Protein AF-A0A536BHJ7-F1 (afdb_monomer)

Nearest PDB structures (foldseek):
  2rcn-assembly1_A  TM=5.878E-01  e=1.399E-18  Salmonella enterica subsp. enterica serovar Typhimurium str. LT2
  5no4-assembly1_Z  TM=6.012E-01  e=2.270E-18  Escherichia coli K-12
  6h4d-assembly1_A  TM=5.876E-01  e=5.585E-16  Pseudomonas aeruginosa PAO1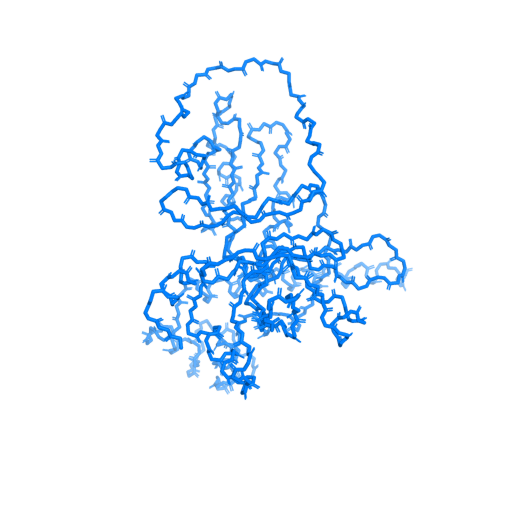
  5uz4-assembly1_Z  TM=5.220E-01  e=1.384E-15  Escherichia coli
  2yfk-assembly2_B  TM=4.132E-01  e=7.155E-01  Enterococcus faecalis

Sequence (303 aa):
MNSDDRAALEELGWNERFASAFDALGDEDLQPGRLAADYGTKFLVQLAGSAPLARLGSALREARLVAVGDWVAVHDTPEATEIRAVLRRHSAVTREAPGRETAAQVIAANVDLVFIATSADTDFNLRRIERLLTVVYQSGAAPVIVLTKVDLNNPDPFETELETIASGVPVVGKSTLINRLLGEDVLRTAEVHHSGQGRHTTSHRQLLKVPGGGLVIDTPGLREIQLWVGAEALAEVFLDIEALALRCRFTDCRHETEPDCAVVAALEGGTLEASRFTSYRKLQRELRAIELKADVRVKRRSG

Radius of gyration: 22.35 Å; Cα contacts (8 Å, |Δi|>4): 425; chains: 1; bounding box: 64×49×55 Å

pLDDT: mean 72.16, std 18.95, range [25.14, 97.0]

Solvent-accessible surface area (backbone atoms only — not comparable to full-atom values): 17894 Å² total; per-residue (Å²): 136,58,73,66,45,47,51,47,34,39,65,74,69,54,48,69,71,56,50,55,54,53,59,72,67,74,58,87,75,48,42,71,28,35,30,30,25,60,70,88,73,40,30,35,29,40,39,50,91,50,67,53,70,23,32,67,29,77,82,46,60,80,66,64,82,74,33,36,43,32,44,28,33,26,37,76,51,102,89,52,36,32,37,73,44,72,50,86,70,77,13,46,43,64,37,68,52,96,66,98,81,55,74,70,40,57,64,36,21,56,44,67,69,43,77,48,74,45,46,53,54,93,80,53,49,69,69,60,50,52,55,48,50,53,51,33,53,74,17,58,18,45,60,32,39,27,40,29,60,53,90,81,32,83,52,64,67,58,54,58,57,43,46,77,78,41,68,91,49,55,75,43,46,47,60,60,52,51,21,60,49,58,64,42,86,75,68,70,95,68,92,79,81,97,72,95,74,89,83,82,84,66,90,62,45,39,58,40,83,33,53,95,61,54,76,46,73,51,66,69,82,74,84,74,78,73,86,89,88,62,77,72,64,53,51,71,76,38,45,74,56,50,59,27,48,74,59,25,79,46,100,80,67,82,70,81,82,60,79,71,29,39,50,49,52,28,42,77,69,62,80,37,57,68,70,60,53,50,51,53,56,52,49,54,52,52,51,54,55,49,51,57,54,49,52,55,54,50,58,66,72,76,109

Secondary structure (DSSP, 8-state):
--HHHHHHHHTTT--HHHHHHHHTT--TT-EEEEEEEE-SS-EEEE-SS---EEEE-HHHHHHT---BT-EEEEEE-SS-EEEEEEPPPS-EEEEPPSSSS-PPEEEEES-SEEEEEEESSTT--HHHHHHHHHHHHHHTPEEEEEEE-TTTS-SHHHHHHHHHHHTT--EEEHHHHHHHHHTS---------S---------S-EEEEPTTS-EEEE-TT---------THHHHHH-HHHHHHHTTSSSTT--SSS-TT-HHHHHHHTTSS-HHHHHHHHHHHHHHHHHHHHHHHHHHTT--

Structure (mmCIF, N/CA/C/O backbone):
data_AF-A0A536BHJ7-F1
#
_entry.id   AF-A0A536BHJ7-F1
#
loop_
_atom_site.group_PDB
_atom_site.id
_atom_site.type_symbol
_atom_site.label_atom_id
_atom_site.label_alt_id
_atom_site.label_comp_id
_atom_site.label_asym_id
_atom_site.label_entity_id
_atom_site.label_seq_id
_atom_site.pdbx_PDB_ins_code
_atom_site.Cartn_x
_atom_site.Cartn_y
_atom_site.Cartn_z
_atom_site.occupancy
_atom_site.B_iso_or_equiv
_atom_site.auth_seq_id
_atom_site.auth_comp_id
_atom_site.auth_asym_id
_atom_site.auth_atom_id
_atom_site.pdbx_PDB_model_num
ATOM 1 N N . MET A 1 1 ? 17.521 -12.093 -15.814 1.00 75.44 1 MET A N 1
ATOM 2 C CA . MET A 1 1 ? 17.871 -11.546 -14.483 1.00 75.44 1 MET A CA 1
ATOM 3 C C . MET A 1 1 ? 18.693 -12.578 -13.721 1.00 75.44 1 MET A C 1
ATOM 5 O O . MET A 1 1 ? 18.306 -13.742 -13.733 1.00 75.44 1 MET A O 1
ATOM 9 N N . ASN A 1 2 ? 19.835 -12.196 -13.140 1.00 82.75 2 ASN A N 1
ATOM 10 C CA . ASN A 1 2 ? 20.670 -13.108 -12.338 1.00 82.75 2 ASN A CA 1
ATOM 11 C C . ASN A 1 2 ? 20.101 -13.275 -10.902 1.00 82.75 2 ASN A C 1
ATOM 13 O O . ASN A 1 2 ? 19.091 -12.653 -10.562 1.00 82.75 2 ASN A O 1
ATOM 17 N N . SER A 1 3 ? 20.704 -14.141 -10.076 1.00 80.50 3 SER A N 1
ATOM 18 C CA . SER A 1 3 ? 20.233 -14.426 -8.706 1.00 80.50 3 SER A CA 1
ATOM 19 C C . SER A 1 3 ? 20.339 -13.231 -7.761 1.00 80.50 3 SER A C 1
ATOM 21 O O . SER A 1 3 ? 19.449 -13.026 -6.940 1.00 80.50 3 SER A O 1
ATOM 23 N N . ASP A 1 4 ? 21.405 -12.446 -7.889 1.00 84.00 4 ASP A N 1
ATOM 24 C CA . ASP A 1 4 ? 21.731 -11.368 -6.956 1.00 84.00 4 ASP A CA 1
ATOM 25 C C . ASP A 1 4 ? 20.834 -10.154 -7.208 1.00 84.00 4 ASP A C 1
ATOM 27 O O . ASP A 1 4 ? 20.286 -9.573 -6.271 1.00 84.00 4 ASP A O 1
ATOM 31 N N . ASP A 1 5 ? 20.579 -9.846 -8.482 1.00 87.00 5 ASP A N 1
ATOM 32 C CA . ASP A 1 5 ? 19.635 -8.811 -8.886 1.00 87.00 5 ASP A CA 1
ATOM 33 C C . ASP A 1 5 ? 18.224 -9.152 -8.411 1.00 87.00 5 ASP A C 1
ATOM 35 O O . ASP A 1 5 ? 17.492 -8.296 -7.914 1.00 87.00 5 ASP A O 1
ATOM 39 N N . ARG A 1 6 ? 17.844 -10.428 -8.531 1.00 88.19 6 ARG A N 1
ATOM 40 C CA . ARG A 1 6 ? 16.550 -10.908 -8.057 1.00 88.19 6 ARG A CA 1
ATOM 41 C C . ARG A 1 6 ? 16.422 -10.751 -6.543 1.00 88.19 6 ARG A C 1
ATOM 43 O O . ARG A 1 6 ? 15.412 -10.216 -6.098 1.00 88.19 6 ARG A O 1
ATOM 50 N N . ALA A 1 7 ? 17.429 -11.162 -5.774 1.00 87.12 7 ALA A N 1
ATOM 51 C CA . ALA A 1 7 ? 17.424 -11.028 -4.318 1.00 87.12 7 ALA A CA 1
ATOM 52 C C . ALA A 1 7 ? 17.309 -9.555 -3.884 1.00 87.12 7 ALA A C 1
ATOM 54 O O . ALA A 1 7 ? 16.498 -9.219 -3.021 1.00 87.12 7 ALA A O 1
ATOM 55 N N . ALA A 1 8 ? 18.047 -8.654 -4.541 1.00 88.19 8 ALA A N 1
ATOM 56 C CA . ALA A 1 8 ? 17.977 -7.220 -4.269 1.00 88.19 8 ALA A CA 1
ATOM 57 C C . ALA A 1 8 ? 16.585 -6.627 -4.553 1.00 88.19 8 ALA A C 1
ATOM 59 O O . ALA A 1 8 ? 16.112 -5.758 -3.820 1.00 88.19 8 ALA A O 1
ATOM 60 N N . LEU A 1 9 ? 15.903 -7.096 -5.600 1.00 91.88 9 LEU A N 1
ATOM 61 C CA . LEU A 1 9 ? 14.530 -6.687 -5.897 1.00 91.88 9 LEU A CA 1
ATOM 62 C C . LEU A 1 9 ? 13.520 -7.311 -4.923 1.00 91.88 9 LEU A C 1
ATOM 64 O O . LEU A 1 9 ? 12.552 -6.650 -4.544 1.00 91.88 9 LEU A O 1
ATOM 68 N N . GLU A 1 10 ? 13.734 -8.552 -4.486 1.00 90.38 10 GLU A N 1
ATOM 69 C CA . GLU A 1 10 ? 12.898 -9.226 -3.482 1.00 90.38 10 GLU A CA 1
ATOM 70 C C . GLU A 1 10 ? 12.925 -8.471 -2.142 1.00 90.38 10 GLU A C 1
ATOM 72 O O . GLU A 1 10 ? 11.868 -8.267 -1.544 1.00 90.38 10 GLU A O 1
ATOM 77 N N . GLU A 1 11 ? 14.071 -7.908 -1.735 1.00 85.69 11 GLU A N 1
ATOM 78 C CA . GLU A 1 11 ? 14.150 -6.984 -0.585 1.00 85.69 11 GLU A CA 1
ATOM 79 C C . GLU A 1 11 ? 13.263 -5.738 -0.741 1.00 85.69 11 GLU A C 1
ATOM 81 O O . GLU A 1 11 ? 12.842 -5.129 0.246 1.00 85.69 11 GLU A O 1
ATOM 86 N N . LEU A 1 12 ? 12.976 -5.336 -1.980 1.00 87.25 12 LEU A N 1
ATOM 87 C CA . LEU A 1 12 ? 12.100 -4.210 -2.295 1.00 87.25 12 LEU A CA 1
ATOM 88 C C . LEU A 1 12 ? 10.630 -4.621 -2.436 1.00 87.25 12 LEU A C 1
ATOM 90 O O . LEU A 1 12 ? 9.791 -3.765 -2.732 1.00 87.25 12 LEU A O 1
ATOM 94 N N . GLY A 1 13 ? 10.301 -5.896 -2.223 1.00 88.25 13 GLY A N 1
ATOM 95 C CA . GLY A 1 13 ? 8.956 -6.452 -2.363 1.00 88.25 13 GLY A CA 1
ATOM 96 C C . GLY A 1 13 ? 8.648 -7.013 -3.754 1.00 88.25 13 GLY A C 1
ATOM 97 O O . GLY A 1 13 ? 7.474 -7.098 -4.126 1.00 88.25 13 GLY A O 1
ATOM 98 N N . TRP A 1 14 ? 9.669 -7.351 -4.549 1.00 93.88 14 TRP A N 1
ATOM 99 C CA . TRP A 1 14 ? 9.479 -8.063 -5.813 1.00 93.88 14 TRP A CA 1
ATOM 100 C C . TRP A 1 14 ? 8.983 -9.486 -5.558 1.00 93.88 14 TRP A C 1
ATOM 102 O O . TRP A 1 14 ? 9.420 -10.151 -4.624 1.00 93.88 14 TRP A O 1
ATOM 112 N N . ASN A 1 15 ? 8.047 -9.953 -6.382 1.00 90.31 15 ASN A N 1
ATOM 113 C CA . ASN A 1 15 ? 7.461 -11.287 -6.279 1.00 90.31 15 ASN A CA 1
ATOM 114 C C . ASN A 1 15 ? 6.923 -11.752 -7.642 1.00 90.31 15 ASN A C 1
ATOM 116 O O . ASN A 1 15 ? 6.959 -11.000 -8.619 1.00 90.31 15 ASN A O 1
ATOM 120 N N . GLU A 1 16 ? 6.403 -12.981 -7.713 1.00 89.94 16 GLU A N 1
ATOM 121 C CA . GLU A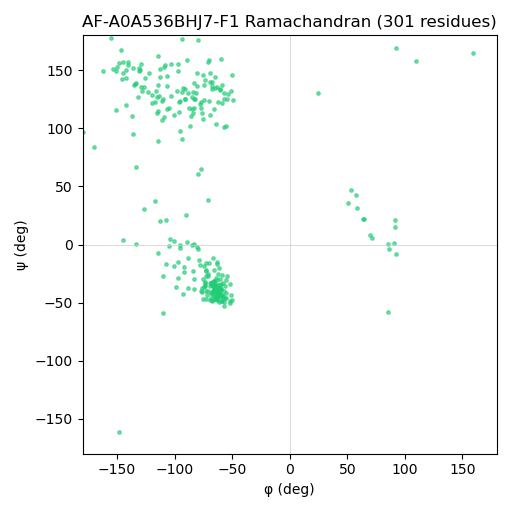 1 16 ? 5.943 -13.593 -8.970 1.00 89.94 16 GLU A CA 1
ATOM 122 C C . GLU A 1 16 ? 4.883 -12.770 -9.704 1.00 89.94 16 GLU A C 1
ATOM 124 O O . GLU A 1 16 ? 4.919 -12.685 -10.926 1.00 89.94 16 GLU A O 1
ATOM 129 N N . ARG A 1 17 ? 3.985 -12.090 -8.982 1.00 90.12 17 ARG A N 1
ATOM 130 C CA . ARG A 1 17 ? 2.972 -11.220 -9.597 1.00 90.12 17 ARG A CA 1
ATOM 131 C C . ARG A 1 17 ? 3.619 -10.095 -10.404 1.00 90.12 17 ARG A C 1
ATOM 133 O O . ARG A 1 17 ? 3.155 -9.795 -11.501 1.00 90.12 17 ARG A O 1
ATOM 140 N N . PHE A 1 18 ? 4.655 -9.457 -9.860 1.00 93.06 18 PHE A N 1
ATOM 141 C CA . PHE A 1 18 ? 5.364 -8.395 -10.573 1.00 93.06 18 PHE A CA 1
ATOM 142 C C . PHE A 1 18 ? 6.255 -8.953 -11.677 1.00 93.06 18 PHE A C 1
ATOM 144 O O . PHE A 1 18 ? 6.283 -8.368 -12.754 1.00 93.06 18 PHE A O 1
ATOM 151 N N . ALA A 1 19 ? 6.885 -10.109 -11.450 1.00 93.25 19 ALA A N 1
ATOM 152 C CA . ALA A 1 19 ? 7.643 -10.809 -12.480 1.00 93.25 19 ALA A CA 1
ATOM 153 C C . ALA A 1 19 ? 6.767 -11.125 -13.700 1.00 93.25 19 ALA A C 1
ATOM 155 O O . ALA A 1 19 ? 7.067 -10.667 -14.793 1.00 93.25 19 ALA A O 1
ATOM 156 N N . SER A 1 20 ? 5.611 -11.766 -13.506 1.00 91.25 2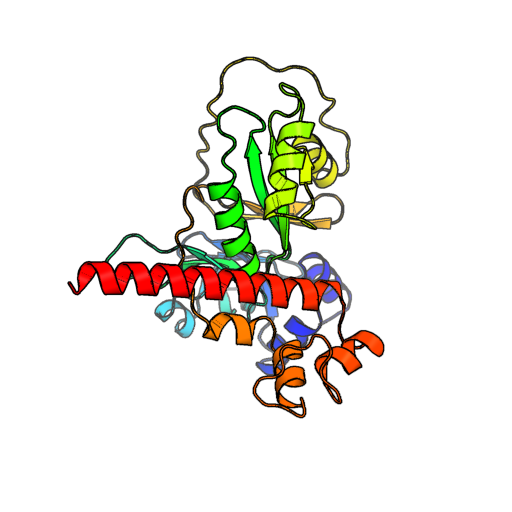0 SER A N 1
ATOM 157 C CA . SER A 1 20 ? 4.679 -12.066 -14.600 1.00 91.25 20 SER A CA 1
ATOM 158 C C . SER A 1 20 ? 4.157 -10.810 -15.304 1.00 91.25 20 SER A C 1
ATOM 160 O O . SER A 1 20 ? 4.013 -10.805 -16.523 1.00 91.25 20 SER A O 1
ATOM 162 N N . ALA A 1 21 ? 3.867 -9.737 -14.557 1.00 90.19 21 ALA A N 1
ATOM 163 C CA . ALA A 1 21 ? 3.407 -8.478 -15.146 1.00 90.19 21 ALA A CA 1
ATOM 164 C C . ALA A 1 21 ? 4.502 -7.776 -15.965 1.00 90.19 21 ALA A C 1
ATOM 166 O O . ALA A 1 21 ? 4.191 -7.102 -16.944 1.00 90.19 21 ALA A O 1
ATOM 167 N N . PHE A 1 22 ? 5.760 -7.918 -15.554 1.00 94.19 22 PHE A N 1
ATOM 168 C CA . PHE A 1 22 ? 6.918 -7.378 -16.252 1.00 94.19 22 PHE A CA 1
ATOM 169 C C . PHE A 1 22 ? 7.253 -8.196 -17.499 1.00 94.19 22 PHE A C 1
ATOM 171 O O . PHE A 1 22 ? 7.390 -7.625 -18.575 1.00 94.19 22 PHE A O 1
ATOM 178 N N . ASP A 1 23 ? 7.286 -9.524 -17.383 1.00 92.69 23 ASP A N 1
ATOM 179 C CA . ASP A 1 23 ? 7.559 -10.435 -18.498 1.00 92.69 23 ASP A CA 1
ATOM 180 C C . ASP A 1 23 ? 6.529 -10.267 -19.628 1.00 92.69 23 ASP A C 1
ATOM 182 O O . ASP A 1 23 ? 6.868 -10.341 -20.808 1.00 92.69 23 ASP A O 1
ATOM 186 N N . ALA A 1 24 ? 5.274 -9.953 -19.284 1.00 92.38 24 ALA A N 1
ATOM 187 C CA . ALA A 1 24 ? 4.215 -9.662 -20.248 1.00 92.38 24 ALA A CA 1
ATOM 188 C C . ALA A 1 24 ? 4.468 -8.409 -21.113 1.00 92.38 24 ALA A C 1
ATOM 190 O O . ALA A 1 24 ? 3.793 -8.240 -22.129 1.00 92.38 24 ALA A O 1
ATOM 191 N N . LEU A 1 25 ? 5.413 -7.535 -20.739 1.00 91.06 25 LEU A N 1
ATOM 192 C CA . LEU A 1 25 ? 5.831 -6.404 -21.575 1.00 91.06 25 LEU A CA 1
ATOM 193 C C . LEU A 1 25 ? 6.667 -6.858 -22.780 1.00 91.06 25 LEU A C 1
ATOM 195 O O . LEU A 1 25 ? 6.640 -6.186 -23.807 1.00 91.06 25 LEU A O 1
ATOM 199 N N . GLY A 1 26 ? 7.374 -7.991 -22.668 1.00 91.06 26 GLY A N 1
ATOM 200 C CA . GLY A 1 26 ? 8.107 -8.616 -23.773 1.00 91.06 26 GLY A CA 1
ATOM 201 C C . GLY A 1 26 ? 9.281 -7.805 -24.333 1.00 91.06 26 GLY A C 1
ATOM 202 O O . GLY A 1 26 ? 9.661 -8.027 -25.480 1.00 91.06 26 GLY A O 1
ATOM 203 N N . ASP A 1 27 ? 9.829 -6.865 -23.560 1.00 91.50 27 ASP A N 1
ATOM 204 C CA . ASP A 1 27 ? 10.926 -5.985 -23.972 1.00 91.50 27 ASP A CA 1
ATOM 205 C C . ASP A 1 27 ? 12.177 -6.269 -23.126 1.00 91.50 27 ASP A C 1
ATOM 207 O O . ASP A 1 27 ? 12.189 -6.048 -21.912 1.00 91.50 27 ASP A O 1
ATOM 211 N N . GLU A 1 28 ? 13.215 -6.801 -23.775 1.00 89.12 28 GLU A N 1
ATOM 212 C CA . GLU A 1 28 ? 14.475 -7.205 -23.139 1.00 89.12 28 GLU A CA 1
ATOM 213 C C . GLU A 1 28 ? 15.361 -6.011 -22.748 1.00 89.12 28 GLU A C 1
ATOM 215 O O . GLU A 1 28 ? 16.230 -6.157 -21.887 1.00 89.12 28 GLU A O 1
ATOM 220 N N . ASP A 1 29 ? 15.117 -4.827 -23.321 1.00 92.19 29 ASP A N 1
ATOM 221 C CA . ASP A 1 29 ? 15.857 -3.598 -23.015 1.00 92.19 29 ASP A CA 1
ATOM 222 C C . ASP A 1 29 ? 15.320 -2.885 -21.761 1.00 92.19 29 ASP A C 1
ATOM 224 O O . ASP A 1 29 ? 15.806 -1.809 -21.380 1.00 92.19 29 ASP A O 1
ATOM 228 N N . LEU A 1 30 ? 14.292 -3.453 -21.123 1.00 95.00 30 LEU A N 1
ATOM 229 C CA . LEU A 1 30 ? 13.716 -2.939 -19.892 1.00 95.00 30 LEU A CA 1
ATOM 230 C C . LEU A 1 30 ? 14.268 -3.660 -18.670 1.00 95.00 30 LEU A C 1
ATOM 232 O O . LEU A 1 30 ? 14.557 -4.854 -18.666 1.00 95.00 30 LEU A O 1
ATOM 236 N N . GLN A 1 31 ? 14.323 -2.919 -17.572 1.00 95.62 31 GLN A N 1
ATOM 237 C CA . GLN A 1 31 ? 14.666 -3.433 -16.258 1.00 95.62 31 GLN A CA 1
ATOM 238 C C . GLN A 1 31 ? 13.566 -3.081 -15.253 1.00 95.62 31 GLN A C 1
ATOM 240 O O . GLN A 1 31 ? 12.975 -1.998 -15.333 1.00 95.62 31 GLN A O 1
ATOM 245 N N . PRO A 1 32 ? 13.256 -3.971 -14.299 1.00 97.00 32 PRO A N 1
ATOM 246 C CA . PRO A 1 32 ? 12.310 -3.665 -13.241 1.00 97.00 32 PRO A CA 1
ATOM 247 C C . PRO A 1 32 ? 12.934 -2.711 -12.217 1.00 97.00 32 PRO A C 1
ATOM 249 O O . PRO A 1 32 ? 14.096 -2.836 -11.831 1.00 97.00 32 PRO A O 1
ATOM 252 N N . GLY A 1 33 ? 12.129 -1.774 -11.733 1.00 96.50 33 GLY A N 1
ATOM 253 C CA . GLY A 1 33 ? 12.517 -0.842 -10.685 1.00 96.50 33 GLY A CA 1
ATOM 254 C C . GLY A 1 33 ? 11.344 -0.452 -9.807 1.00 96.50 33 GLY A C 1
ATOM 255 O O . GLY A 1 33 ? 10.191 -0.512 -10.231 1.00 96.50 33 GLY A O 1
ATOM 256 N N . ARG A 1 34 ? 11.627 -0.019 -8.579 1.00 95.81 34 ARG A N 1
ATOM 257 C CA . ARG A 1 34 ? 10.609 0.485 -7.656 1.00 95.81 34 ARG A CA 1
ATOM 258 C C . ARG A 1 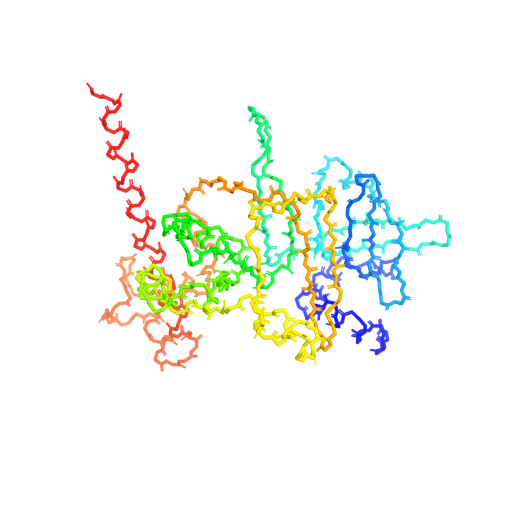34 ? 10.751 1.986 -7.458 1.00 95.81 34 ARG A C 1
ATOM 260 O O . ARG A 1 34 ? 11.814 2.474 -7.086 1.00 95.81 34 ARG A O 1
ATOM 267 N N . LEU A 1 35 ? 9.677 2.734 -7.688 1.00 93.44 35 LEU A N 1
ATOM 268 C CA . LEU A 1 35 ? 9.668 4.185 -7.533 1.00 93.44 35 LEU A CA 1
ATOM 269 C C . LEU A 1 35 ? 9.778 4.546 -6.045 1.00 93.44 35 LEU A C 1
ATOM 271 O O . LEU A 1 35 ? 8.858 4.308 -5.266 1.00 93.44 35 LEU A O 1
ATOM 275 N N . ALA A 1 36 ? 10.907 5.125 -5.649 1.00 84.06 36 ALA A N 1
ATOM 276 C CA . ALA A 1 36 ? 11.244 5.410 -4.259 1.00 84.06 36 ALA A CA 1
ATOM 277 C C . ALA A 1 36 ? 10.934 6.854 -3.840 1.00 84.06 36 ALA A C 1
ATOM 279 O O . ALA A 1 36 ? 10.643 7.095 -2.671 1.00 84.06 36 ALA A O 1
ATOM 280 N N . ALA A 1 37 ? 10.979 7.817 -4.764 1.00 76.69 37 ALA A N 1
ATOM 281 C CA . ALA A 1 37 ? 10.638 9.209 -4.471 1.00 76.69 37 ALA A CA 1
ATOM 282 C C . ALA A 1 37 ? 10.132 9.959 -5.708 1.00 76.69 37 ALA A C 1
ATOM 284 O O . ALA A 1 37 ? 10.547 9.685 -6.836 1.00 76.69 37 ALA A O 1
ATOM 285 N N . ASP A 1 38 ? 9.273 10.947 -5.468 1.00 83.31 38 ASP A N 1
ATOM 286 C CA . ASP A 1 38 ? 8.719 11.849 -6.479 1.00 83.31 38 ASP A CA 1
ATOM 287 C C . ASP A 1 38 ? 9.212 13.290 -6.240 1.00 83.31 38 ASP A C 1
ATOM 289 O O . ASP A 1 38 ? 8.881 13.919 -5.229 1.00 83.31 38 ASP A O 1
ATOM 293 N N . TYR A 1 39 ? 10.001 13.814 -7.186 1.00 76.12 39 TYR A N 1
ATOM 294 C CA . TYR A 1 39 ? 10.492 15.198 -7.210 1.00 76.12 39 TYR A CA 1
ATOM 295 C C . TYR A 1 39 ? 9.802 16.045 -8.301 1.00 76.12 39 TYR A C 1
ATOM 297 O O . TYR A 1 39 ? 10.333 17.061 -8.758 1.00 76.12 39 TYR A O 1
ATOM 305 N N . GLY A 1 40 ? 8.627 15.622 -8.770 1.00 76.81 40 GLY A N 1
ATOM 306 C CA . GLY A 1 40 ? 7.767 16.314 -9.728 1.00 76.81 40 GLY A CA 1
ATOM 307 C C . GLY A 1 40 ? 8.115 16.050 -11.194 1.00 76.81 40 GLY A C 1
ATOM 308 O O . GLY A 1 40 ? 7.267 15.598 -11.960 1.00 76.81 40 GLY A O 1
ATOM 309 N N . THR A 1 41 ? 9.346 16.357 -11.616 1.00 78.12 41 THR A N 1
ATOM 310 C CA . THR A 1 41 ? 9.805 16.137 -13.013 1.00 78.12 41 THR A CA 1
ATOM 311 C C . THR A 1 41 ? 10.794 14.984 -13.159 1.00 78.12 41 THR A C 1
ATOM 313 O O . THR A 1 41 ? 11.023 14.495 -14.268 1.00 78.12 41 THR A O 1
ATOM 316 N N . LYS A 1 42 ? 11.376 14.557 -12.038 1.00 83.31 42 LYS A N 1
ATOM 317 C CA . LYS A 1 42 ? 12.277 13.416 -11.919 1.00 83.31 42 LYS A CA 1
ATOM 318 C C . LYS A 1 42 ? 11.809 12.537 -10.769 1.00 83.31 42 LYS A C 1
ATOM 320 O O . LYS A 1 42 ? 11.262 13.041 -9.788 1.00 83.31 42 LYS A O 1
ATOM 325 N N . PHE A 1 43 ? 12.081 11.249 -10.887 1.00 86.38 43 PHE A N 1
ATOM 326 C CA . PHE A 1 43 ? 11.652 10.224 -9.948 1.00 86.38 43 PHE A CA 1
ATOM 327 C C . PHE A 1 43 ? 12.870 9.407 -9.549 1.00 86.38 43 PHE A C 1
ATOM 329 O O . PHE A 1 43 ? 13.647 9.008 -10.412 1.00 86.38 43 PHE A O 1
ATOM 336 N N . LEU A 1 44 ? 13.058 9.177 -8.254 1.00 84.44 44 LEU A N 1
ATOM 337 C CA . LEU A 1 44 ? 14.073 8.234 -7.799 1.00 84.44 44 LEU A CA 1
ATOM 338 C C . LEU A 1 44 ? 13.525 6.827 -8.006 1.00 84.44 44 LEU A C 1
ATOM 340 O O . LEU A 1 44 ? 12.463 6.512 -7.465 1.00 84.44 44 LEU A O 1
ATOM 344 N N . VAL A 1 45 ? 14.228 5.995 -8.768 1.00 92.94 45 VAL A N 1
ATOM 345 C CA . VAL A 1 45 ? 13.840 4.600 -8.998 1.00 92.94 45 VAL A CA 1
ATOM 346 C C . VAL A 1 45 ? 14.928 3.707 -8.436 1.00 92.94 45 VAL A C 1
ATOM 348 O O . VAL A 1 45 ? 16.082 3.829 -8.820 1.00 92.94 45 VAL A O 1
ATOM 351 N N . GLN A 1 46 ? 14.561 2.819 -7.521 1.00 93.56 46 GLN A N 1
ATOM 352 C CA . GLN A 1 46 ? 15.456 1.801 -7.003 1.00 93.56 46 GLN A CA 1
ATOM 353 C C . GLN A 1 46 ? 15.454 0.605 -7.957 1.00 93.56 46 GLN A C 1
ATOM 355 O O . GLN A 1 46 ? 14.435 -0.072 -8.103 1.00 93.56 46 GLN A O 1
ATOM 360 N N . LEU A 1 47 ? 16.592 0.367 -8.599 1.00 94.06 47 LEU A N 1
ATOM 361 C CA . LEU A 1 47 ? 16.891 -0.835 -9.372 1.00 94.06 47 LEU A CA 1
ATOM 362 C C . LEU A 1 47 ? 17.621 -1.844 -8.479 1.00 94.06 47 LEU A C 1
ATOM 364 O O . LEU A 1 47 ? 17.944 -1.550 -7.323 1.00 94.06 47 LEU A O 1
ATOM 368 N N . ALA A 1 48 ? 17.902 -3.021 -9.032 1.00 91.56 48 ALA A N 1
ATOM 369 C CA . ALA A 1 48 ? 18.615 -4.084 -8.334 1.00 91.56 48 ALA A CA 1
ATOM 370 C C . ALA A 1 48 ? 19.977 -3.627 -7.772 1.00 91.56 48 ALA A C 1
ATOM 372 O O . ALA A 1 48 ? 20.273 -3.858 -6.603 1.00 91.56 48 ALA A O 1
ATOM 373 N N . GLY A 1 49 ? 20.779 -2.914 -8.573 1.00 86.00 49 GLY A N 1
ATOM 374 C CA . GLY A 1 49 ? 22.131 -2.482 -8.187 1.00 86.00 49 GLY A CA 1
ATOM 375 C C . GLY A 1 49 ? 22.331 -0.971 -8.043 1.00 86.00 49 GLY A C 1
ATOM 376 O O . GLY A 1 49 ? 23.394 -0.529 -7.612 1.00 86.00 49 GLY A O 1
ATOM 377 N N . SER A 1 50 ? 21.347 -0.154 -8.418 1.00 88.19 50 SER A N 1
ATOM 378 C CA . SER A 1 50 ? 21.495 1.303 -8.504 1.00 88.19 50 SER A CA 1
ATOM 379 C C . SER A 1 50 ? 20.198 2.028 -8.142 1.00 88.19 50 SER A C 1
ATOM 381 O O . SER A 1 50 ? 19.135 1.421 -8.024 1.00 88.19 50 SER A O 1
ATOM 383 N N . ALA A 1 51 ? 20.283 3.342 -7.928 1.00 88.50 51 ALA A N 1
ATOM 384 C CA . ALA A 1 51 ? 19.126 4.189 -7.641 1.00 88.50 51 ALA A CA 1
ATOM 385 C C . ALA A 1 51 ? 19.149 5.473 -8.495 1.00 88.50 51 ALA A C 1
ATOM 387 O O . ALA A 1 51 ? 19.388 6.563 -7.963 1.00 88.50 51 ALA A O 1
ATOM 388 N N . PRO A 1 52 ? 18.995 5.374 -9.829 1.00 89.50 52 PRO A N 1
ATOM 389 C CA . PRO A 1 52 ? 19.052 6.534 -10.705 1.00 89.50 52 PRO A CA 1
ATOM 390 C C . PRO A 1 52 ? 17.845 7.469 -10.541 1.00 89.50 52 PRO A C 1
ATOM 392 O O . PRO A 1 52 ? 16.753 7.092 -10.103 1.00 89.50 52 PRO A O 1
ATOM 395 N N . LEU A 1 53 ? 18.039 8.719 -10.968 1.00 89.31 53 LEU A N 1
ATOM 396 C CA . LEU A 1 53 ? 16.941 9.651 -11.208 1.00 89.31 53 LEU A CA 1
ATOM 397 C C . LEU A 1 53 ? 16.400 9.445 -12.622 1.00 89.31 53 LEU A C 1
ATOM 399 O O . LEU A 1 53 ? 17.042 9.832 -13.599 1.00 89.31 53 LEU A O 1
ATOM 403 N N . ALA A 1 54 ? 15.186 8.922 -12.718 1.00 90.12 54 ALA A N 1
ATOM 404 C CA . ALA A 1 54 ? 14.508 8.670 -13.975 1.00 90.12 54 ALA A CA 1
ATOM 405 C C . ALA A 1 54 ? 13.531 9.791 -14.349 1.00 90.12 54 ALA A C 1
ATOM 407 O O . ALA A 1 54 ? 13.008 10.526 -13.503 1.00 90.12 54 ALA A O 1
ATOM 408 N N . ARG A 1 55 ? 13.255 9.915 -15.648 1.00 90.75 55 ARG A N 1
ATOM 409 C CA . ARG A 1 55 ? 12.172 10.752 -16.187 1.00 90.75 55 ARG A CA 1
ATOM 410 C C . ARG A 1 55 ? 11.047 9.861 -16.704 1.00 90.75 55 ARG A C 1
ATOM 412 O O . ARG A 1 55 ? 11.292 8.733 -17.106 1.00 90.75 55 ARG A O 1
ATOM 419 N N . LEU A 1 56 ? 9.820 10.371 -16.744 1.00 90.56 56 LEU A N 1
ATOM 420 C CA . LEU A 1 56 ? 8.731 9.668 -17.431 1.00 90.56 56 LEU A CA 1
ATOM 421 C C . LEU A 1 56 ? 8.985 9.649 -18.937 1.00 90.56 56 LEU A C 1
ATOM 423 O O . LEU A 1 56 ? 9.323 10.689 -19.499 1.00 90.56 56 LEU A O 1
ATOM 427 N N . GLY A 1 57 ? 8.765 8.513 -19.592 1.00 87.00 57 GLY A N 1
ATOM 428 C CA . GLY A 1 57 ? 8.648 8.439 -21.046 1.00 87.00 57 GLY A CA 1
ATOM 429 C C . GLY A 1 57 ? 7.485 9.300 -21.555 1.00 87.00 57 GLY A C 1
ATOM 430 O O . GLY A 1 57 ? 6.576 9.656 -20.801 1.00 87.00 57 GLY A O 1
ATOM 431 N N . SER A 1 58 ? 7.508 9.661 -22.840 1.00 80.69 58 SER A N 1
ATOM 432 C CA . SER A 1 58 ? 6.486 10.521 -23.468 1.00 80.69 58 SER A CA 1
ATOM 433 C C . SER A 1 58 ? 5.054 10.044 -23.198 1.00 80.69 58 SER A C 1
ATOM 435 O O . SER A 1 58 ? 4.248 10.836 -22.722 1.00 80.69 58 SER A O 1
ATOM 437 N N . ALA A 1 59 ? 4.777 8.751 -23.381 1.00 77.12 59 ALA A N 1
ATOM 438 C CA . ALA A 1 59 ? 3.452 8.164 -23.165 1.00 77.12 59 ALA A CA 1
ATOM 439 C C . ALA A 1 59 ? 2.929 8.315 -21.719 1.00 77.12 59 ALA A C 1
ATOM 441 O O . ALA A 1 59 ? 1.739 8.519 -21.501 1.00 77.12 59 ALA A O 1
ATOM 442 N N . LEU A 1 60 ? 3.810 8.262 -20.713 1.00 78.62 60 LEU A N 1
ATOM 443 C CA . LEU A 1 60 ? 3.418 8.383 -19.302 1.00 78.62 60 LEU A CA 1
ATOM 444 C C . LEU A 1 60 ? 3.291 9.838 -18.833 1.00 78.62 60 LEU A C 1
ATOM 446 O O . LEU A 1 60 ? 2.584 10.108 -17.858 1.00 78.62 60 LEU A O 1
ATOM 450 N N . ARG A 1 61 ? 3.956 10.786 -19.509 1.00 71.50 61 ARG A N 1
ATOM 451 C CA . ARG A 1 61 ? 3.878 12.218 -19.172 1.00 71.50 61 ARG A CA 1
ATOM 452 C C . ARG A 1 61 ? 2.466 12.778 -19.336 1.00 71.50 61 ARG A C 1
ATOM 454 O O . ARG A 1 61 ? 2.075 13.623 -18.536 1.00 71.50 61 ARG A O 1
ATOM 461 N N . GLU A 1 62 ? 1.718 12.296 -20.323 1.00 60.66 62 GLU A N 1
ATOM 462 C CA . GLU A 1 62 ? 0.352 12.756 -20.606 1.00 60.66 62 GLU A CA 1
ATOM 463 C C . GLU A 1 62 ? -0.659 12.235 -19.577 1.00 60.66 62 GLU A C 1
ATOM 465 O O . GLU A 1 62 ? -1.582 12.951 -19.198 1.00 60.66 62 GLU A O 1
ATOM 470 N N . ALA A 1 63 ? -0.439 11.027 -19.053 1.00 62.53 63 ALA A N 1
ATOM 471 C CA . ALA A 1 63 ? -1.359 10.382 -18.121 1.00 62.53 63 ALA A CA 1
ATOM 472 C C . ALA A 1 63 ? -1.047 10.667 -16.630 1.00 62.53 63 ALA A C 1
ATOM 474 O O . ALA A 1 63 ? -1.923 10.505 -15.783 1.00 62.53 63 ALA A O 1
ATOM 475 N N . ARG A 1 64 ? 0.183 11.099 -16.282 1.00 61.59 64 ARG A N 1
ATOM 476 C CA . ARG A 1 64 ? 0.639 11.385 -14.895 1.00 61.59 64 ARG A CA 1
ATOM 477 C C . ARG A 1 64 ? 0.364 10.250 -13.886 1.00 61.59 64 ARG A C 1
ATOM 479 O O . ARG A 1 64 ? 0.091 10.488 -12.713 1.00 61.59 64 ARG A O 1
ATOM 486 N N . LEU A 1 65 ? 0.478 8.998 -14.327 1.00 69.94 65 LEU A N 1
ATOM 487 C CA . LEU A 1 65 ? 0.021 7.819 -13.578 1.00 69.94 65 LEU A CA 1
ATOM 488 C C . LEU A 1 65 ? 1.062 7.186 -12.641 1.00 69.94 65 LEU A C 1
ATOM 490 O O . LEU A 1 65 ? 0.943 5.997 -12.356 1.00 69.94 65 LEU A O 1
ATOM 494 N N . VAL A 1 66 ? 2.056 7.924 -12.141 1.00 85.69 66 VAL A N 1
ATOM 495 C CA . VAL A 1 66 ? 3.060 7.358 -11.217 1.00 85.69 66 VAL A CA 1
ATOM 496 C C . VAL A 1 66 ? 2.863 7.821 -9.778 1.00 85.69 66 VAL A C 1
ATOM 498 O O . VAL A 1 66 ? 2.488 8.964 -9.523 1.00 85.69 66 VAL A O 1
ATOM 501 N N . ALA A 1 67 ? 3.151 6.929 -8.839 1.00 88.38 67 ALA A N 1
ATOM 502 C CA . ALA A 1 67 ? 3.164 7.180 -7.408 1.00 88.38 67 ALA A CA 1
ATOM 503 C C . ALA A 1 67 ? 4.341 6.459 -6.738 1.00 88.38 67 ALA A C 1
ATOM 505 O O . ALA A 1 67 ? 4.865 5.466 -7.243 1.00 88.38 67 ALA A O 1
ATOM 506 N N . VAL A 1 68 ? 4.752 6.951 -5.567 1.00 88.06 68 VAL A N 1
ATOM 507 C CA . VAL A 1 68 ? 5.783 6.286 -4.757 1.00 88.06 68 VAL A CA 1
ATOM 508 C C . VAL A 1 68 ? 5.310 4.883 -4.377 1.00 88.06 68 VAL A C 1
ATOM 510 O O . VAL A 1 68 ? 4.168 4.692 -3.965 1.00 88.06 68 VAL A O 1
ATOM 513 N N . GLY A 1 69 ? 6.195 3.905 -4.537 1.00 90.06 69 GLY A N 1
ATOM 514 C CA . GLY A 1 69 ? 5.932 2.486 -4.337 1.00 90.06 69 GLY A CA 1
ATOM 515 C C . GLY A 1 69 ? 5.502 1.735 -5.601 1.00 90.06 69 GLY A C 1
ATOM 516 O O . GLY A 1 69 ? 5.472 0.502 -5.567 1.00 90.06 69 GLY A O 1
ATOM 517 N N . ASP A 1 70 ? 5.236 2.425 -6.717 1.00 94.31 70 ASP A N 1
ATOM 518 C CA . ASP A 1 70 ? 4.986 1.772 -8.004 1.00 94.31 70 ASP A CA 1
ATOM 519 C C . ASP A 1 70 ? 6.171 0.908 -8.436 1.00 94.31 70 ASP A C 1
ATOM 521 O O . ASP A 1 70 ? 7.329 1.321 -8.354 1.00 94.31 70 ASP A O 1
ATOM 525 N N . TRP A 1 71 ? 5.858 -0.279 -8.945 1.00 96.12 71 TRP A N 1
ATOM 526 C CA . TRP A 1 71 ? 6.794 -1.049 -9.745 1.00 96.12 71 TRP A CA 1
ATOM 527 C C . TRP A 1 71 ? 6.721 -0.558 -11.183 1.00 96.12 71 TRP A C 1
ATOM 529 O O . TRP A 1 71 ? 5.635 -0.392 -11.737 1.00 96.12 71 TRP A O 1
ATOM 539 N N . VAL A 1 72 ? 7.875 -0.296 -11.773 1.00 95.88 72 VAL A N 1
ATOM 540 C CA . VAL A 1 72 ? 8.015 0.314 -13.088 1.00 95.88 72 VAL A CA 1
ATOM 541 C C . VAL A 1 72 ? 8.985 -0.480 -13.944 1.00 95.88 72 VAL A C 1
ATOM 543 O O . VAL A 1 72 ? 9.909 -1.108 -13.431 1.00 95.88 72 VAL A O 1
ATOM 546 N N . ALA A 1 73 ? 8.779 -0.422 -15.254 1.00 95.94 73 ALA A N 1
ATOM 547 C CA . ALA A 1 73 ? 9.767 -0.857 -16.225 1.00 95.94 73 ALA A CA 1
ATOM 548 C C . ALA A 1 73 ? 10.554 0.366 -16.693 1.00 95.94 73 ALA A C 1
ATOM 550 O O . ALA A 1 73 ? 9.963 1.350 -17.158 1.00 95.94 73 ALA A O 1
ATOM 551 N N . VAL A 1 74 ? 11.872 0.321 -16.532 1.00 96.19 74 VAL A N 1
ATOM 552 C CA . VAL A 1 74 ? 12.779 1.397 -16.922 1.00 96.19 74 VAL A CA 1
ATOM 553 C C . VAL A 1 74 ? 13.662 0.965 -18.075 1.00 96.19 74 VAL A C 1
ATOM 555 O O . VAL A 1 74 ? 14.093 -0.177 -18.136 1.00 96.19 74 VAL A O 1
ATOM 558 N N . HIS A 1 75 ? 13.954 1.902 -18.961 1.00 95.69 75 HIS A N 1
ATOM 559 C CA . HIS A 1 75 ? 15.058 1.790 -19.896 1.00 95.69 75 HIS A CA 1
ATOM 560 C C . HIS A 1 75 ? 16.212 2.622 -19.332 1.00 95.69 75 HIS A C 1
ATOM 562 O O . HIS A 1 75 ? 16.077 3.845 -19.216 1.00 95.69 75 HIS A O 1
ATOM 568 N N . ASP A 1 76 ? 17.287 1.962 -18.908 1.00 93.88 76 ASP A N 1
ATOM 569 C CA . ASP A 1 76 ? 18.436 2.595 -18.258 1.00 93.88 76 ASP A CA 1
ATOM 570 C C . ASP A 1 76 ? 19.646 2.581 -19.197 1.00 93.88 76 ASP A C 1
ATOM 572 O O . ASP A 1 76 ? 20.205 1.523 -19.486 1.00 93.88 76 ASP A O 1
ATOM 576 N N . THR A 1 77 ? 20.033 3.754 -19.702 1.00 91.69 77 THR A N 1
ATOM 577 C CA . THR A 1 77 ? 21.231 3.926 -20.537 1.00 91.69 77 THR A CA 1
ATOM 578 C C . THR A 1 77 ? 22.263 4.791 -19.812 1.00 91.69 77 THR A C 1
ATOM 580 O O . THR A 1 77 ? 21.910 5.534 -18.891 1.00 91.69 77 THR A O 1
ATOM 583 N N . PRO A 1 78 ? 23.544 4.769 -20.230 1.00 88.00 78 PRO A N 1
ATOM 584 C CA . PRO A 1 78 ? 24.574 5.633 -19.648 1.00 88.00 78 PRO A CA 1
ATOM 585 C C . PRO A 1 78 ? 24.230 7.133 -19.673 1.00 88.00 78 PRO A C 1
ATOM 587 O O . PRO A 1 78 ? 24.717 7.900 -18.842 1.00 88.00 78 PRO A O 1
ATOM 590 N N . GLU A 1 79 ? 23.404 7.568 -20.624 1.00 88.94 79 GLU A N 1
ATOM 591 C CA . GLU A 1 79 ? 23.011 8.962 -20.814 1.00 88.94 79 GLU A CA 1
ATOM 592 C C . GLU A 1 79 ? 21.775 9.349 -19.994 1.00 88.94 79 GLU A C 1
ATOM 594 O O . GLU A 1 79 ? 21.676 10.488 -19.518 1.00 88.94 79 GLU A O 1
ATOM 599 N N . ALA A 1 80 ? 20.801 8.443 -19.865 1.00 91.19 80 ALA A N 1
ATOM 600 C CA . ALA A 1 80 ? 19.550 8.719 -19.176 1.00 91.19 80 ALA A CA 1
ATOM 601 C C . ALA A 1 80 ? 18.779 7.453 -18.782 1.00 91.19 80 ALA A C 1
ATOM 603 O O . ALA A 1 80 ? 18.724 6.472 -19.516 1.00 91.19 80 ALA A O 1
ATOM 604 N N . THR A 1 81 ? 18.044 7.565 -17.676 1.00 93.56 81 THR A N 1
ATOM 605 C CA . THR A 1 81 ? 17.043 6.580 -17.259 1.00 93.56 81 THR A CA 1
ATOM 606 C C . THR A 1 81 ? 15.635 7.089 -17.567 1.00 93.56 81 THR A C 1
ATOM 608 O O . THR A 1 81 ? 15.247 8.194 -17.154 1.00 93.56 81 THR A O 1
ATOM 611 N N . GLU A 1 82 ? 14.833 6.281 -18.258 1.00 94.75 82 GLU A N 1
ATOM 612 C CA . GLU A 1 82 ? 13.440 6.595 -18.584 1.00 94.75 82 GLU A CA 1
ATOM 613 C C . GLU A 1 82 ? 12.476 5.524 -18.071 1.00 94.75 82 GLU A C 1
ATOM 615 O O . GLU A 1 82 ? 12.641 4.338 -18.334 1.00 94.75 82 GLU A O 1
ATOM 620 N N . ILE A 1 83 ? 11.415 5.947 -17.383 1.00 94.50 83 ILE A N 1
ATOM 621 C CA . ILE A 1 83 ? 10.297 5.082 -16.997 1.00 94.50 83 ILE A CA 1
ATOM 622 C C . ILE A 1 83 ? 9.414 4.873 -18.227 1.00 94.50 83 ILE A C 1
ATOM 624 O O . ILE A 1 83 ? 8.842 5.833 -18.752 1.00 94.50 83 ILE A O 1
ATOM 628 N N . ARG A 1 84 ? 9.292 3.625 -18.678 1.00 93.38 84 ARG A N 1
ATOM 629 C CA . ARG A 1 84 ? 8.544 3.236 -19.882 1.00 93.38 84 ARG A CA 1
ATOM 630 C C . ARG A 1 84 ? 7.150 2.719 -19.566 1.00 93.38 84 ARG A C 1
ATOM 632 O O . ARG A 1 84 ? 6.214 3.041 -20.293 1.00 93.38 84 ARG A O 1
ATOM 639 N N . ALA A 1 85 ? 7.000 1.990 -18.465 1.00 91.88 85 ALA A N 1
ATOM 640 C CA . ALA A 1 85 ? 5.717 1.451 -18.032 1.00 91.88 85 ALA A CA 1
ATOM 641 C C . ALA A 1 85 ? 5.590 1.440 -16.506 1.00 91.88 85 ALA A C 1
ATOM 643 O O . ALA A 1 85 ? 6.587 1.411 -15.783 1.00 91.88 85 ALA A O 1
ATOM 644 N N . VAL A 1 86 ? 4.346 1.432 -16.029 1.00 92.75 86 VAL A N 1
ATOM 645 C CA . VAL A 1 86 ? 3.987 1.193 -14.626 1.00 92.75 86 VAL A CA 1
ATOM 646 C C . VAL A 1 86 ? 3.291 -0.159 -14.567 1.00 92.75 86 VAL A C 1
ATOM 648 O O . VAL A 1 86 ? 2.311 -0.374 -15.281 1.00 92.75 86 VAL A O 1
ATOM 651 N N . LEU A 1 87 ? 3.801 -1.078 -13.750 1.00 92.62 87 LEU A N 1
ATOM 652 C CA . LEU A 1 87 ? 3.191 -2.391 -13.566 1.00 92.62 87 LEU A CA 1
ATOM 653 C C . LEU A 1 87 ? 1.880 -2.265 -12.784 1.00 92.62 87 LEU A C 1
ATOM 655 O O . LEU A 1 87 ? 1.664 -1.317 -12.024 1.00 92.62 87 LEU A O 1
ATOM 659 N N . ARG A 1 88 ? 0.993 -3.252 -12.946 1.00 88.44 88 ARG A N 1
ATOM 660 C CA . ARG A 1 88 ? -0.305 -3.267 -12.262 1.00 88.44 88 ARG A CA 1
ATOM 661 C C . ARG A 1 88 ? -0.117 -3.199 -10.741 1.00 88.44 88 ARG A C 1
ATOM 663 O O . ARG A 1 88 ? 0.560 -4.039 -10.148 1.00 88.44 88 ARG A O 1
ATOM 670 N N . ARG A 1 89 ? -0.764 -2.214 -10.114 1.00 87.44 89 ARG A N 1
ATOM 671 C CA . ARG A 1 89 ? -0.763 -2.029 -8.658 1.00 87.44 89 ARG A CA 1
ATOM 672 C C . ARG A 1 89 ? -1.543 -3.142 -7.975 1.00 87.44 89 ARG A C 1
ATOM 674 O O . ARG A 1 89 ? -2.614 -3.519 -8.445 1.00 87.44 89 ARG A O 1
ATOM 681 N N . HIS A 1 90 ? -1.036 -3.615 -6.844 1.00 81.06 90 HIS A N 1
ATOM 682 C CA . HIS A 1 90 ? -1.809 -4.492 -5.962 1.00 81.06 90 HIS A CA 1
ATOM 683 C C . HIS A 1 90 ? -2.584 -3.732 -4.886 1.00 81.06 90 HIS A C 1
ATOM 685 O O . HIS A 1 90 ? -3.572 -4.238 -4.370 1.00 81.06 90 HIS A O 1
ATOM 691 N N . SER A 1 91 ? -2.128 -2.525 -4.560 1.00 79.88 91 SER A N 1
ATOM 692 C CA . SER A 1 91 ? -2.800 -1.600 -3.660 1.00 79.88 91 SER A CA 1
ATOM 693 C C . SER A 1 91 ? -2.473 -0.163 -4.058 1.00 79.88 91 SER A C 1
ATOM 695 O O . SER A 1 91 ? -1.433 0.109 -4.674 1.00 79.88 91 SER A O 1
ATOM 697 N N . ALA A 1 92 ? -3.376 0.762 -3.750 1.00 86.00 92 ALA A N 1
ATOM 698 C CA . ALA A 1 92 ? -3.234 2.172 -4.083 1.00 86.00 92 ALA A CA 1
ATOM 699 C C . ALA A 1 92 ? -3.958 3.047 -3.058 1.00 86.00 92 ALA A C 1
ATOM 701 O O . ALA A 1 92 ? -5.182 3.030 -2.955 1.00 86.00 92 ALA A O 1
ATOM 702 N N . VAL A 1 93 ? -3.201 3.863 -2.329 1.00 80.38 93 VAL A N 1
ATOM 703 C CA . VAL A 1 93 ? -3.759 4.885 -1.441 1.00 80.38 93 VAL A CA 1
ATOM 704 C C . VAL A 1 93 ? -3.973 6.154 -2.251 1.00 80.38 93 VAL A C 1
ATOM 706 O O . VAL A 1 93 ? -3.017 6.744 -2.761 1.00 80.38 93 VAL A O 1
ATOM 709 N N . THR A 1 94 ? -5.222 6.593 -2.364 1.00 79.00 94 THR A N 1
ATOM 710 C CA . THR A 1 94 ? -5.609 7.750 -3.179 1.00 79.00 94 THR A CA 1
ATOM 711 C C . THR A 1 94 ? -6.102 8.920 -2.338 1.00 79.00 94 THR A C 1
ATOM 713 O O . THR A 1 94 ? -6.673 8.736 -1.265 1.00 79.00 94 THR A O 1
ATOM 716 N N . ARG A 1 95 ? -5.922 10.143 -2.844 1.00 68.62 95 ARG A N 1
ATOM 717 C CA . ARG A 1 95 ? -6.492 11.370 -2.271 1.00 68.62 95 ARG A CA 1
ATOM 718 C C . ARG A 1 95 ? -7.109 12.228 -3.363 1.00 68.62 95 ARG A C 1
ATOM 720 O O . ARG A 1 95 ? -6.505 12.423 -4.416 1.00 68.62 95 ARG A O 1
ATOM 727 N N . GLU A 1 96 ? -8.278 12.789 -3.077 1.00 58.53 96 GLU A N 1
ATOM 728 C CA . GLU A 1 96 ? -8.884 13.820 -3.918 1.00 58.53 96 GLU A CA 1
ATOM 729 C C . GLU A 1 96 ? -8.067 15.121 -3.867 1.00 58.53 96 GLU A C 1
ATOM 731 O O . GLU A 1 96 ? -7.660 15.587 -2.799 1.00 58.53 96 GLU A O 1
ATOM 736 N N . ALA A 1 97 ? -7.815 15.725 -5.028 1.00 52.91 97 ALA A N 1
ATOM 737 C CA . ALA A 1 97 ? -7.291 17.084 -5.094 1.00 52.91 97 ALA A CA 1
ATOM 738 C C . ALA A 1 97 ? -8.459 18.087 -4.968 1.00 52.91 97 ALA A C 1
ATOM 740 O O . ALA A 1 97 ? -9.508 17.857 -5.571 1.00 52.91 97 ALA A O 1
ATOM 741 N N . PRO A 1 98 ? -8.315 19.198 -4.218 1.00 44.16 98 PRO A N 1
ATOM 742 C CA . PRO A 1 98 ? -9.382 20.187 -4.107 1.00 44.16 98 PRO A CA 1
ATOM 743 C C . PRO A 1 98 ? -9.636 20.864 -5.464 1.00 44.16 98 PRO A C 1
ATOM 745 O O . PRO A 1 98 ? -8.759 21.558 -5.975 1.00 44.16 98 PRO A O 1
ATOM 748 N N . GLY A 1 99 ? -10.833 20.697 -6.038 1.00 45.25 99 GLY A N 1
ATOM 749 C CA . GLY A 1 99 ? -11.214 21.341 -7.300 1.00 45.25 99 GLY A CA 1
ATOM 750 C C . GLY A 1 99 ? -12.371 20.653 -8.032 1.00 45.25 99 GLY A C 1
ATOM 751 O O . GLY A 1 99 ? -12.729 19.524 -7.725 1.00 45.25 99 GLY A O 1
ATOM 752 N N . ARG A 1 100 ? -12.970 21.352 -9.007 1.00 39.19 100 ARG A N 1
ATOM 753 C CA . ARG A 1 100 ? -14.123 20.883 -9.808 1.00 39.19 100 ARG A CA 1
ATOM 754 C C . ARG A 1 100 ? -13.764 19.927 -10.962 1.00 39.19 100 ARG A C 1
ATOM 756 O O . ARG A 1 100 ? -14.679 19.469 -11.634 1.00 39.19 100 ARG A O 1
ATOM 763 N N . GLU A 1 101 ? -12.483 19.626 -11.190 1.00 51.88 101 GLU A N 1
ATOM 764 C CA . GLU A 1 101 ? -12.019 18.918 -12.403 1.00 51.88 101 GLU A CA 1
ATOM 765 C C . GLU A 1 101 ? -11.040 17.751 -12.175 1.00 51.88 101 GLU A C 1
ATOM 767 O O . GLU A 1 101 ? -10.592 17.131 -13.133 1.00 51.88 101 GLU A O 1
ATOM 772 N N . THR A 1 102 ? -10.662 17.412 -10.946 1.00 47.88 102 THR A N 1
ATOM 773 C CA . THR A 1 102 ? -9.429 16.636 -10.736 1.00 47.88 102 THR A CA 1
ATOM 774 C C . THR A 1 102 ? -9.652 15.177 -10.350 1.00 47.88 102 THR A C 1
ATOM 776 O O . THR A 1 102 ? -10.160 14.880 -9.272 1.00 47.88 102 THR A O 1
ATOM 779 N N . ALA A 1 103 ? -9.191 14.274 -11.223 1.00 53.16 103 ALA A N 1
ATOM 780 C CA . ALA A 1 103 ? -9.055 12.840 -10.975 1.00 53.16 103 ALA A CA 1
ATOM 781 C C . ALA A 1 103 ? -8.299 12.545 -9.663 1.00 53.16 103 ALA A C 1
ATOM 783 O O . ALA A 1 103 ? -7.385 13.280 -9.278 1.00 53.16 103 ALA A O 1
ATOM 784 N N . ALA A 1 104 ? -8.676 11.459 -8.983 1.00 60.25 104 ALA A N 1
ATOM 785 C CA . ALA A 1 104 ? -8.033 11.014 -7.751 1.00 60.25 104 ALA A CA 1
ATOM 786 C C . ALA A 1 104 ? -6.512 10.853 -7.940 1.00 60.25 104 ALA A C 1
ATOM 788 O O . ALA A 1 104 ? -6.058 10.193 -8.875 1.00 60.25 104 ALA A O 1
ATOM 789 N N . GLN A 1 105 ? -5.713 11.440 -7.043 1.00 68.94 105 GLN A N 1
ATOM 790 C CA . GLN A 1 105 ? -4.258 11.311 -7.081 1.00 68.94 105 GLN A CA 1
ATOM 791 C C . GLN A 1 105 ? -3.828 10.107 -6.243 1.00 68.94 105 GLN A C 1
ATOM 793 O O . GLN A 1 105 ? -4.120 10.047 -5.047 1.00 68.94 105 GLN A O 1
ATOM 798 N N . VAL A 1 106 ? -3.069 9.184 -6.834 1.00 79.62 106 VAL A N 1
ATOM 799 C CA . VAL A 1 106 ? -2.417 8.111 -6.071 1.00 79.62 106 VAL A CA 1
ATOM 800 C C . VAL A 1 106 ? -1.230 8.693 -5.305 1.00 79.62 106 VAL A C 1
ATOM 802 O O . VAL A 1 106 ? -0.357 9.350 -5.867 1.00 79.62 106 VAL A O 1
ATOM 805 N N . ILE A 1 107 ? -1.231 8.503 -3.991 1.00 79.69 107 ILE A N 1
ATOM 806 C CA . ILE A 1 107 ? -0.210 9.013 -3.071 1.00 79.69 107 ILE A CA 1
ATOM 807 C C . ILE A 1 107 ? 0.883 7.974 -2.863 1.00 79.69 107 ILE A C 1
ATOM 809 O O . ILE A 1 107 ? 2.062 8.324 -2.821 1.00 79.69 107 ILE A O 1
ATOM 813 N N . ALA A 1 108 ? 0.464 6.724 -2.695 1.00 83.94 108 ALA A N 1
ATOM 814 C CA . ALA A 1 108 ? 1.323 5.583 -2.459 1.00 83.94 108 ALA A CA 1
ATOM 815 C C . ALA A 1 108 ? 0.712 4.356 -3.135 1.00 83.94 108 ALA A C 1
ATOM 817 O O . ALA A 1 108 ? -0.510 4.192 -3.141 1.00 83.94 108 ALA A O 1
ATOM 818 N N . ALA A 1 109 ? 1.557 3.509 -3.702 1.00 89.56 109 ALA A N 1
ATOM 819 C CA . ALA A 1 109 ? 1.159 2.295 -4.390 1.00 89.56 109 ALA A CA 1
ATOM 820 C C . ALA A 1 109 ? 1.944 1.097 -3.865 1.00 89.56 109 ALA A C 1
ATOM 822 O O . ALA A 1 109 ? 3.058 1.235 -3.359 1.00 89.56 109 ALA A O 1
ATOM 823 N N . ASN A 1 110 ? 1.362 -0.088 -4.019 1.00 88.25 110 ASN A N 1
ATOM 824 C CA . ASN A 1 110 ? 1.950 -1.347 -3.578 1.00 88.25 110 ASN A CA 1
ATOM 825 C C . ASN A 1 110 ? 2.370 -1.323 -2.096 1.00 88.25 110 ASN A C 1
ATOM 827 O O . ASN A 1 110 ? 3.496 -1.676 -1.743 1.00 88.25 110 ASN A O 1
ATOM 831 N N . VAL A 1 111 ? 1.464 -0.831 -1.261 1.00 82.06 111 VAL A N 1
ATOM 832 C CA . VAL A 1 111 ? 1.559 -0.798 0.195 1.00 82.06 111 VAL A CA 1
ATOM 833 C C . VAL A 1 111 ? 0.830 -2.008 0.772 1.00 82.06 111 VAL A C 1
ATOM 835 O O . VAL A 1 111 ? -0.364 -2.172 0.525 1.00 82.06 111 VAL A O 1
ATOM 838 N N . ASP A 1 112 ? 1.526 -2.816 1.567 1.00 72.62 112 ASP A N 1
ATOM 839 C CA . ASP A 1 112 ? 0.925 -3.963 2.256 1.00 72.62 112 ASP A CA 1
ATOM 840 C C . ASP A 1 112 ? 0.234 -3.545 3.564 1.00 72.62 112 ASP A C 1
ATOM 842 O O . ASP A 1 112 ? -0.836 -4.050 3.899 1.00 72.62 112 ASP A O 1
ATOM 846 N N . LEU A 1 113 ? 0.830 -2.594 4.295 1.00 74.00 113 LEU A N 1
ATOM 847 C CA . LEU A 1 113 ? 0.378 -2.144 5.614 1.00 74.00 113 LEU A CA 1
ATOM 848 C C . LEU A 1 113 ? 0.253 -0.622 5.692 1.00 74.00 113 LEU A C 1
ATOM 850 O O . LEU A 1 113 ? 1.164 0.105 5.296 1.00 74.00 113 LEU A O 1
ATOM 854 N N . VAL A 1 114 ? -0.841 -0.135 6.282 1.00 80.44 114 VAL A N 1
ATOM 855 C CA . VAL A 1 114 ? -1.031 1.289 6.594 1.00 80.44 114 VAL A CA 1
ATOM 856 C C . VAL A 1 114 ? -1.222 1.483 8.094 1.00 80.44 114 VAL A C 1
ATOM 858 O O . VAL A 1 114 ? -2.170 0.973 8.692 1.00 80.44 114 VAL A O 1
ATOM 861 N N . PHE A 1 115 ? -0.342 2.285 8.694 1.00 77.38 115 PHE A N 1
ATOM 862 C CA . PHE A 1 115 ? -0.430 2.669 10.099 1.00 77.38 115 PHE A CA 1
ATOM 863 C C . PHE A 1 115 ? -1.383 3.856 10.295 1.00 77.38 115 PHE A C 1
ATOM 865 O O . PHE A 1 115 ? -1.130 4.963 9.817 1.00 77.38 115 PHE A O 1
ATOM 872 N N . ILE A 1 116 ? -2.464 3.644 11.044 1.00 82.81 116 ILE A N 1
ATOM 873 C CA . ILE A 1 116 ? -3.409 4.684 11.459 1.00 82.81 116 ILE A CA 1
ATOM 874 C C . ILE A 1 116 ? -3.007 5.158 12.854 1.00 82.81 116 ILE A C 1
ATOM 876 O O . ILE A 1 116 ? -3.340 4.534 13.858 1.00 82.81 116 ILE A O 1
ATOM 880 N N . ALA A 1 117 ? -2.277 6.269 12.923 1.00 80.94 117 ALA A N 1
ATOM 881 C CA . ALA A 1 117 ? -1.864 6.847 14.197 1.00 80.94 117 ALA A CA 1
ATOM 882 C C . ALA A 1 117 ? -2.982 7.689 14.832 1.00 80.94 117 ALA A C 1
ATOM 884 O O . ALA A 1 117 ? -3.545 8.582 14.194 1.00 80.94 117 ALA A O 1
ATOM 885 N N . THR A 1 118 ? -3.261 7.442 16.109 1.00 80.94 118 THR A N 1
ATOM 886 C CA . THR A 1 118 ? -4.200 8.224 16.924 1.00 80.94 118 THR A CA 1
ATOM 887 C C . THR A 1 118 ? -3.653 8.404 18.342 1.00 80.94 118 THR A C 1
ATOM 889 O O . THR A 1 118 ? -2.795 7.639 18.782 1.00 80.94 118 THR A O 1
ATOM 892 N N . SER A 1 119 ? -4.059 9.453 19.051 1.00 80.62 119 SER A N 1
ATOM 893 C CA . SER A 1 119 ? -3.646 9.685 20.439 1.00 80.62 119 SER A CA 1
ATOM 894 C C . SER A 1 119 ? -4.647 9.080 21.414 1.00 80.62 119 SER A C 1
ATOM 896 O O . SER A 1 119 ? -5.852 9.238 21.249 1.00 80.62 119 SER A 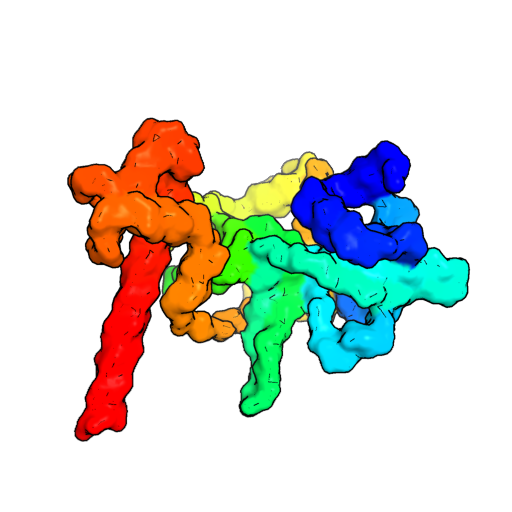O 1
ATOM 898 N N . ALA A 1 120 ? -4.131 8.394 22.433 1.00 82.56 120 ALA A N 1
ATOM 899 C CA . ALA A 1 120 ? -4.890 7.908 23.580 1.00 82.56 120 ALA A CA 1
ATOM 900 C C . ALA A 1 120 ? -5.120 9.065 24.568 1.00 82.56 120 ALA A C 1
ATOM 902 O O . ALA A 1 120 ? -4.592 9.074 25.675 1.00 82.56 120 ALA A O 1
ATOM 903 N N . ASP A 1 121 ? -5.807 10.112 24.118 1.00 81.44 121 ASP A N 1
ATOM 904 C CA . ASP A 1 121 ? -6.161 11.296 24.901 1.00 81.44 121 ASP A CA 1
ATOM 905 C C . ASP A 1 121 ? -7.502 11.876 24.417 1.00 81.44 121 ASP A C 1
ATOM 907 O O . ASP A 1 121 ? -8.286 11.202 23.751 1.00 81.44 121 ASP A O 1
ATOM 911 N N . THR A 1 122 ? -7.791 13.134 24.747 1.00 74.94 122 THR A N 1
ATOM 912 C CA . THR A 1 122 ? -9.043 13.805 24.366 1.00 74.94 122 THR A CA 1
ATOM 913 C C . THR A 1 122 ? -9.241 13.975 22.858 1.00 74.94 122 THR A C 1
ATOM 915 O O . THR A 1 122 ? -10.366 14.230 22.434 1.00 74.94 122 THR A O 1
ATOM 918 N N . ASP A 1 123 ? -8.187 13.844 22.046 1.00 72.81 123 ASP A N 1
ATOM 919 C CA . ASP A 1 123 ? -8.288 13.911 20.583 1.00 72.81 123 ASP A CA 1
ATOM 920 C C . ASP A 1 123 ? -8.666 12.553 19.956 1.00 72.81 123 ASP A C 1
ATOM 922 O O . ASP A 1 123 ? -8.824 12.457 18.729 1.00 72.81 123 ASP A O 1
ATOM 926 N N . PHE A 1 124 ? -8.840 11.503 20.771 1.00 79.31 124 PHE A N 1
ATOM 927 C CA . PHE A 1 124 ? -9.296 10.195 20.316 1.00 79.31 124 PHE A CA 1
ATOM 928 C C . PHE A 1 124 ? -10.670 10.304 19.645 1.00 79.31 124 PHE A C 1
ATOM 930 O O . PHE A 1 124 ? -11.651 10.776 20.221 1.00 79.31 124 PHE A O 1
ATOM 937 N N . ASN A 1 125 ? -10.748 9.881 18.382 1.00 76.94 125 ASN A N 1
ATOM 938 C CA . ASN A 1 125 ? -11.944 10.063 17.568 1.00 76.94 125 ASN A CA 1
ATOM 939 C C . ASN A 1 125 ? -12.276 8.789 16.796 1.00 76.94 125 ASN A C 1
ATOM 941 O O . ASN A 1 125 ? -11.787 8.565 15.685 1.00 76.94 125 ASN A O 1
ATOM 945 N N . LEU A 1 126 ? -13.171 7.994 17.379 1.00 77.12 126 LEU A N 1
ATOM 946 C CA . LEU A 1 126 ? -13.574 6.696 16.848 1.00 77.12 126 LEU A CA 1
ATOM 947 C C . LEU A 1 126 ? -14.136 6.788 15.421 1.00 77.12 126 LEU A C 1
ATOM 949 O O . LEU A 1 126 ? -13.768 5.999 14.559 1.00 77.12 126 LEU A O 1
ATOM 953 N N . ARG A 1 127 ? -14.931 7.824 15.117 1.00 73.25 127 ARG A N 1
ATOM 954 C CA . ARG A 1 127 ? -15.492 8.046 13.768 1.00 73.25 127 ARG A CA 1
ATOM 955 C C . ARG A 1 127 ? -14.414 8.338 12.728 1.00 73.25 127 ARG A C 1
ATOM 957 O O . ARG A 1 127 ? -14.539 7.955 11.567 1.00 73.25 127 ARG A O 1
ATOM 964 N N . ARG A 1 128 ? -13.358 9.059 13.118 1.00 72.56 128 ARG A N 1
ATOM 965 C CA . ARG A 1 128 ? -12.219 9.327 12.233 1.00 72.56 128 ARG A CA 1
ATOM 966 C C . ARG A 1 128 ? -11.459 8.039 11.941 1.00 72.56 128 ARG A C 1
ATOM 968 O O . ARG A 1 128 ? -11.080 7.841 10.793 1.00 72.56 128 ARG A O 1
ATOM 975 N N . ILE A 1 129 ? -11.252 7.200 12.953 1.00 77.88 129 ILE A N 1
ATOM 976 C CA . ILE A 1 129 ? -10.548 5.920 12.822 1.00 77.88 129 ILE A CA 1
ATOM 977 C C . ILE A 1 129 ? -11.361 4.963 11.950 1.00 77.88 129 ILE A C 1
ATOM 979 O O . ILE A 1 129 ? -10.823 4.450 10.978 1.00 77.88 129 ILE A O 1
ATOM 983 N N . GLU A 1 130 ? -12.662 4.823 12.213 1.00 78.75 130 GLU A N 1
ATOM 984 C CA . GLU A 1 130 ? -13.601 4.044 11.395 1.00 78.75 130 GLU A CA 1
ATOM 985 C C . GLU A 1 130 ? -13.530 4.457 9.919 1.00 78.75 130 GLU A C 1
ATOM 987 O O . GLU A 1 130 ? -13.316 3.626 9.040 1.00 78.75 130 GLU A O 1
ATOM 992 N 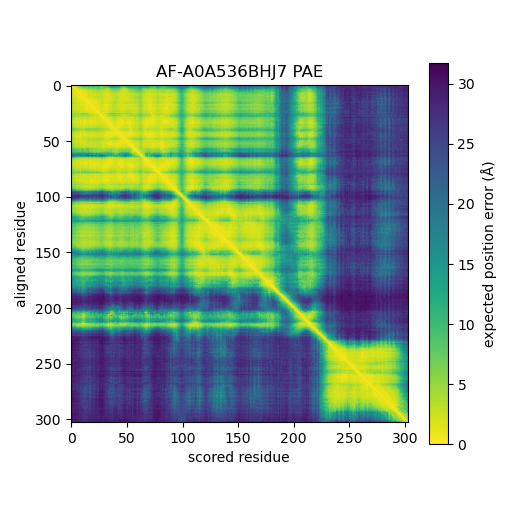N . ARG A 1 131 ? -13.581 5.766 9.643 1.00 72.00 131 ARG A N 1
ATOM 993 C CA . ARG A 1 131 ? -13.444 6.291 8.278 1.00 72.00 131 ARG A CA 1
ATOM 994 C C . ARG A 1 131 ? -12.088 5.963 7.645 1.00 72.00 131 ARG A C 1
ATOM 996 O O . ARG A 1 131 ? -12.032 5.669 6.455 1.00 72.00 131 ARG A O 1
ATOM 1003 N N . LEU A 1 132 ? -10.991 6.064 8.397 1.00 75.06 132 LEU A N 1
ATOM 1004 C CA . LEU A 1 132 ? -9.651 5.759 7.884 1.00 75.06 132 LEU A CA 1
ATOM 1005 C C . LEU A 1 132 ? -9.480 4.263 7.608 1.00 75.06 132 LEU A C 1
ATOM 1007 O O . LEU A 1 132 ? -8.860 3.913 6.610 1.00 75.06 132 LEU A O 1
ATOM 1011 N N . LEU A 1 133 ? -10.073 3.391 8.424 1.00 76.38 133 LEU A N 1
ATOM 1012 C CA . LEU A 1 133 ? -10.100 1.952 8.164 1.00 76.38 133 LEU A CA 1
ATOM 1013 C C . LEU A 1 133 ? -10.762 1.653 6.818 1.00 76.38 133 LEU A C 1
ATOM 1015 O O . LEU A 1 133 ? -10.194 0.903 6.029 1.00 76.38 133 LEU A O 1
ATOM 1019 N N . THR A 1 134 ? -11.894 2.298 6.506 1.00 76.25 134 THR A N 1
ATOM 1020 C CA . THR A 1 134 ? -12.543 2.154 5.192 1.00 76.25 134 THR A CA 1
ATOM 1021 C C . THR A 1 134 ? -11.592 2.502 4.047 1.00 76.25 134 THR A C 1
ATOM 1023 O O . THR A 1 134 ? -11.487 1.729 3.100 1.00 76.25 134 THR A O 1
ATOM 1026 N N . VAL A 1 135 ? -10.856 3.617 4.145 1.00 76.69 135 VAL A N 1
ATOM 1027 C CA . VAL A 1 135 ? -9.855 4.001 3.130 1.00 76.69 135 VAL A CA 1
ATOM 1028 C C . VAL A 1 135 ? -8.797 2.921 2.968 1.00 76.69 135 VAL A C 1
ATOM 1030 O O . VAL A 1 135 ? -8.448 2.560 1.848 1.00 76.69 135 VAL A O 1
ATOM 1033 N N . VAL A 1 136 ? -8.240 2.445 4.081 1.00 76.56 136 VAL A N 1
ATOM 1034 C CA . VAL A 1 136 ? -7.133 1.490 4.046 1.00 76.56 136 VAL A CA 1
ATOM 1035 C C . VAL A 1 136 ? -7.587 0.190 3.393 1.00 76.56 136 VAL A C 1
ATOM 1037 O O . VAL A 1 136 ? -6.934 -0.267 2.457 1.00 76.56 136 VAL A O 1
ATOM 1040 N N . TYR A 1 137 ? -8.752 -0.331 3.773 1.00 76.19 137 TYR A N 1
ATOM 1041 C CA . TYR A 1 137 ? -9.311 -1.515 3.126 1.00 76.19 137 TYR A CA 1
ATOM 1042 C C . TYR A 1 137 ? -9.604 -1.293 1.638 1.00 76.19 137 TYR A C 1
ATOM 1044 O O . TYR A 1 137 ? -9.258 -2.144 0.824 1.00 76.19 137 TYR A O 1
ATOM 1052 N N . GLN A 1 138 ? -10.165 -0.139 1.258 1.00 72.38 138 GLN A N 1
ATOM 1053 C CA . GLN A 1 138 ? -10.391 0.209 -0.153 1.00 72.38 138 GLN A CA 1
ATOM 1054 C C . GLN A 1 138 ? -9.092 0.323 -0.953 1.00 72.38 138 GLN A C 1
ATOM 1056 O O . GLN A 1 138 ? -9.078 0.034 -2.146 1.00 72.38 138 GLN A O 1
ATOM 1061 N N . SER A 1 139 ? -7.993 0.721 -0.309 1.00 74.31 139 SER A N 1
ATOM 1062 C CA . SER A 1 139 ? -6.686 0.773 -0.959 1.00 74.31 139 SER A CA 1
ATOM 1063 C C . SER A 1 139 ? -6.110 -0.612 -1.258 1.00 74.31 139 SER A C 1
ATOM 1065 O O . SER A 1 139 ? -5.178 -0.694 -2.050 1.00 74.31 139 SER A O 1
ATOM 1067 N N . GLY A 1 140 ? -6.634 -1.681 -0.644 1.00 74.81 140 GLY A N 1
ATOM 1068 C CA . GLY A 1 140 ? -6.093 -3.043 -0.714 1.00 74.81 140 GLY A CA 1
ATOM 1069 C C . GLY A 1 140 ? -4.992 -3.343 0.310 1.00 74.81 140 GLY A C 1
ATOM 1070 O O . GLY A 1 140 ? -4.472 -4.455 0.327 1.00 74.81 140 GLY A O 1
ATOM 1071 N N . ALA A 1 141 ? -4.633 -2.377 1.160 1.00 73.12 141 ALA A N 1
ATOM 1072 C CA . ALA A 1 141 ? -3.675 -2.559 2.247 1.00 73.12 141 ALA A CA 1
ATOM 1073 C C . ALA A 1 141 ? -4.366 -3.021 3.542 1.00 73.12 141 ALA A C 1
ATOM 1075 O O . ALA A 1 141 ? -5.558 -2.786 3.752 1.00 73.12 141 ALA A O 1
ATOM 1076 N N . ALA A 1 142 ? -3.605 -3.634 4.448 1.00 72.69 142 ALA A N 1
ATOM 1077 C CA . ALA A 1 142 ? -4.083 -3.998 5.776 1.00 72.69 142 ALA A CA 1
ATOM 1078 C C . ALA A 1 142 ? -3.817 -2.867 6.796 1.00 72.69 142 ALA A C 1
ATOM 1080 O O . ALA A 1 142 ? -2.718 -2.303 6.836 1.00 72.69 142 ALA A O 1
ATOM 1081 N N . PRO A 1 143 ? -4.804 -2.499 7.633 1.00 79.06 143 PRO A N 1
ATOM 1082 C CA . PRO A 1 143 ? -4.619 -1.467 8.643 1.00 79.06 143 PRO A CA 1
ATOM 1083 C C . PRO A 1 143 ? -3.906 -1.995 9.889 1.00 79.06 143 PRO A C 1
ATOM 1085 O O . PRO A 1 143 ? -4.121 -3.125 10.320 1.00 79.06 143 PRO A O 1
ATOM 1088 N N . VAL A 1 144 ? -3.126 -1.120 10.522 1.00 76.81 144 VAL A N 1
ATOM 1089 C CA . VAL A 1 144 ? -2.626 -1.284 11.893 1.00 76.81 144 VAL A CA 1
ATOM 1090 C C . VAL A 1 144 ? -2.874 0.019 12.638 1.00 76.81 144 VAL A C 1
ATOM 1092 O O . VAL A 1 144 ? -2.473 1.085 12.172 1.00 76.81 144 VAL A O 1
ATOM 1095 N N . ILE A 1 145 ? -3.533 -0.032 13.790 1.00 78.94 145 ILE A N 1
ATOM 1096 C CA . ILE A 1 145 ? -3.789 1.166 14.593 1.00 78.94 145 ILE A CA 1
ATOM 1097 C C . ILE A 1 145 ? -2.609 1.388 15.531 1.00 78.94 145 ILE A C 1
ATOM 1099 O O . ILE A 1 145 ? -2.171 0.480 16.233 1.00 78.94 145 ILE A O 1
ATOM 1103 N N . VAL A 1 146 ? -2.095 2.615 15.549 1.00 80.06 146 VAL A N 1
ATOM 1104 C CA . VAL A 1 146 ? -0.986 3.008 16.416 1.00 80.06 146 VAL A CA 1
ATOM 1105 C C . VAL A 1 146 ? -1.506 3.973 17.469 1.00 80.06 146 VAL A C 1
ATOM 1107 O O . VAL A 1 146 ? -1.785 5.136 17.165 1.00 80.06 146 VAL A O 1
ATOM 1110 N N . LEU A 1 147 ? -1.609 3.499 18.709 1.00 78.69 147 LEU A N 1
ATOM 1111 C CA . LEU A 1 147 ? -1.915 4.338 19.858 1.00 78.69 147 LEU A CA 1
ATOM 1112 C C . LEU A 1 147 ? -0.654 5.095 20.286 1.00 78.69 147 LEU A C 1
ATOM 1114 O O . LEU A 1 147 ? 0.399 4.535 20.604 1.00 78.69 147 LEU A O 1
ATOM 1118 N N . THR A 1 148 ? -0.756 6.416 20.260 1.00 78.06 148 THR A N 1
ATOM 1119 C CA . THR A 1 148 ? 0.276 7.347 20.720 1.00 78.06 148 THR A CA 1
ATOM 1120 C C . THR A 1 148 ? -0.118 7.912 22.087 1.00 78.06 148 THR A C 1
ATOM 1122 O O . THR A 1 148 ? -1.302 7.956 22.408 1.00 78.06 148 THR A O 1
ATOM 1125 N N . LYS A 1 149 ? 0.858 8.364 22.887 1.00 75.75 149 LYS A N 1
ATOM 1126 C CA . LYS A 1 149 ? 0.646 8.924 24.241 1.00 75.75 149 LYS A CA 1
ATOM 1127 C C . LYS A 1 149 ? 0.072 7.947 25.286 1.00 75.75 149 LYS A C 1
ATOM 1129 O O . LYS A 1 149 ? -0.489 8.378 26.289 1.00 75.75 149 LYS A O 1
ATOM 1134 N N . VAL A 1 150 ? 0.218 6.640 25.067 1.00 75.56 150 VAL A N 1
ATOM 1135 C CA . VAL A 1 150 ? -0.187 5.586 26.025 1.00 75.56 150 VAL A CA 1
ATOM 1136 C C . VAL A 1 150 ? 0.642 5.590 27.316 1.00 75.56 150 VAL A C 1
ATOM 1138 O O . VAL A 1 150 ? 0.298 4.929 28.282 1.00 75.56 150 VAL A O 1
ATOM 1141 N N . ASP A 1 151 ? 1.740 6.343 27.343 1.00 72.06 151 ASP A N 1
ATOM 1142 C CA . ASP A 1 151 ? 2.532 6.633 28.537 1.00 72.06 151 ASP A CA 1
ATOM 1143 C C . ASP A 1 151 ? 1.839 7.613 29.499 1.00 72.06 151 ASP A C 1
ATOM 1145 O O . ASP A 1 151 ? 2.148 7.621 30.687 1.00 72.06 151 ASP A O 1
ATOM 1149 N N . LEU A 1 152 ? 0.894 8.422 29.007 1.00 73.38 152 LEU A N 1
ATOM 1150 C CA . LEU A 1 152 ? 0.206 9.449 29.796 1.00 73.38 152 LEU A CA 1
ATOM 1151 C C . LEU A 1 152 ? -1.191 9.027 30.263 1.00 73.38 152 LEU A C 1
ATOM 1153 O O . LEU A 1 152 ? -1.736 9.648 31.172 1.00 73.38 152 LEU A O 1
ATOM 1157 N N . ASN A 1 153 ? -1.784 8.004 29.644 1.00 73.94 153 ASN A N 1
ATOM 1158 C CA . ASN A 1 153 ? -3.157 7.569 29.900 1.00 73.94 153 ASN A CA 1
ATOM 1159 C C . ASN A 1 153 ? -3.261 6.040 29.842 1.00 73.94 153 ASN A C 1
ATOM 1161 O O . ASN A 1 153 ? -2.543 5.409 29.072 1.00 73.94 153 ASN A O 1
ATOM 1165 N N . ASN A 1 154 ? -4.195 5.453 30.603 1.00 76.44 154 ASN A N 1
ATOM 1166 C CA . ASN A 1 154 ? -4.481 4.018 30.506 1.00 76.44 154 ASN A CA 1
ATOM 1167 C C . ASN A 1 154 ? -5.007 3.678 29.091 1.00 76.44 154 ASN A C 1
ATOM 1169 O O . ASN A 1 154 ? -6.015 4.274 28.699 1.00 76.44 154 ASN A O 1
ATOM 1173 N N . PRO A 1 155 ? -4.373 2.765 28.326 1.00 77.75 155 PRO A N 1
ATOM 1174 C CA . PRO A 1 155 ? -4.835 2.395 26.988 1.00 77.75 155 PRO A CA 1
ATOM 1175 C C . PRO A 1 155 ? -6.130 1.567 26.971 1.00 77.75 155 PRO A C 1
ATOM 1177 O O . PRO A 1 155 ? -6.878 1.684 26.000 1.00 77.75 155 PRO A O 1
ATOM 1180 N N . ASP A 1 156 ? -6.442 0.800 28.026 1.00 82.69 156 ASP A N 1
ATOM 1181 C CA . ASP A 1 156 ? -7.550 -0.179 28.020 1.00 82.69 156 ASP A CA 1
ATOM 1182 C C . ASP A 1 156 ? -8.908 0.378 27.539 1.00 82.69 156 ASP A C 1
ATOM 1184 O O . ASP A 1 156 ? -9.583 -0.288 26.746 1.00 82.69 156 ASP A O 1
ATOM 1188 N N . PRO A 1 157 ? -9.351 1.586 27.957 1.00 85.25 157 PRO A N 1
ATOM 1189 C CA . PRO A 1 157 ? -10.629 2.132 27.503 1.00 85.25 157 PRO A CA 1
ATOM 1190 C C . PRO A 1 157 ? -10.636 2.424 25.998 1.00 85.25 157 PRO A C 1
ATOM 1192 O O . PRO A 1 157 ? -11.630 2.163 25.324 1.00 85.25 157 PRO A O 1
ATOM 1195 N N . PHE A 1 158 ? -9.518 2.917 25.457 1.00 84.75 158 PHE A N 1
ATOM 1196 C CA . PHE A 1 158 ? -9.384 3.215 24.032 1.00 84.75 158 PHE A CA 1
ATOM 1197 C C . PHE A 1 158 ? -9.327 1.933 23.203 1.00 84.75 158 PHE A C 1
ATOM 1199 O O . PHE A 1 158 ? -9.943 1.868 22.143 1.00 84.75 158 PHE A O 1
ATOM 1206 N N . GLU A 1 159 ? -8.627 0.903 23.683 1.00 81.88 159 GLU A N 1
ATOM 1207 C CA . GLU A 1 159 ? -8.593 -0.412 23.035 1.00 81.88 159 GLU A CA 1
ATOM 1208 C C . GLU A 1 159 ? -9.984 -1.053 23.007 1.00 81.88 159 GLU A C 1
ATOM 1210 O O . GLU A 1 159 ? -10.435 -1.486 21.948 1.00 81.88 159 GLU A O 1
ATOM 1215 N N . THR A 1 160 ? -10.718 -0.987 24.122 1.00 82.38 160 THR A N 1
ATOM 1216 C CA . THR A 1 160 ? -12.108 -1.463 24.205 1.00 82.38 160 THR A CA 1
ATOM 1217 C C . THR A 1 160 ? -13.012 -0.731 23.206 1.00 82.38 160 THR A C 1
ATOM 1219 O O . THR A 1 160 ? -13.824 -1.351 22.520 1.00 82.38 160 THR A O 1
ATOM 1222 N N . GLU A 1 161 ? -12.877 0.594 23.079 1.00 82.25 161 GLU A N 1
ATOM 1223 C CA . GLU A 1 161 ? -13.618 1.359 22.070 1.00 82.25 161 GLU A CA 1
ATOM 1224 C C . GLU A 1 161 ? -13.222 0.957 20.641 1.00 82.25 161 GLU A C 1
ATOM 1226 O O . GLU A 1 161 ? -14.095 0.793 19.785 1.00 82.25 161 GLU A O 1
ATOM 1231 N N . LEU A 1 162 ? -11.929 0.758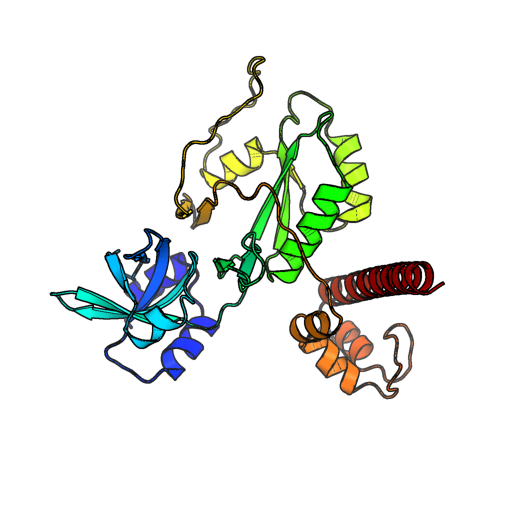 20.370 1.00 80.38 162 LEU A N 1
ATOM 1232 C CA . LEU A 1 162 ? -11.438 0.324 19.060 1.00 80.38 162 LEU A CA 1
ATOM 1233 C C . LEU A 1 162 ? -11.980 -1.045 18.660 1.00 80.38 162 LEU A C 1
ATOM 1235 O O . LEU A 1 162 ? -12.356 -1.216 17.500 1.00 80.38 162 LEU A O 1
ATOM 1239 N N . GLU A 1 163 ? -12.082 -1.995 19.589 1.00 77.69 163 GLU A N 1
ATOM 1240 C CA . GLU A 1 163 ? -12.636 -3.326 19.322 1.00 77.69 163 GLU A CA 1
ATOM 1241 C C . GLU A 1 163 ? -14.051 -3.263 18.726 1.00 77.69 163 GLU A C 1
ATOM 1243 O O . GLU A 1 163 ? -14.405 -4.098 17.888 1.00 77.69 163 GLU A O 1
ATOM 1248 N N . THR A 1 164 ? -14.836 -2.233 19.066 1.00 80.38 164 THR A N 1
ATOM 1249 C CA . THR A 1 164 ? -16.208 -2.067 18.556 1.00 80.38 164 THR A CA 1
ATOM 1250 C C . THR A 1 164 ? -16.279 -1.815 17.046 1.00 80.38 164 THR A C 1
ATOM 1252 O O . THR A 1 164 ? -17.232 -2.253 16.400 1.00 80.38 164 THR A O 1
ATOM 1255 N N . ILE A 1 165 ? -15.275 -1.148 16.463 1.00 75.12 165 ILE A N 1
ATOM 1256 C CA . ILE A 1 165 ? -15.229 -0.806 15.028 1.00 75.12 165 ILE A CA 1
ATOM 1257 C C . ILE A 1 165 ? -14.164 -1.605 14.263 1.00 75.12 165 ILE A C 1
ATOM 1259 O O . ILE A 1 165 ? -14.303 -1.868 13.065 1.00 75.12 165 ILE A O 1
ATOM 1263 N N . ALA A 1 166 ? -13.111 -2.035 14.953 1.00 72.88 166 ALA A N 1
ATOM 1264 C CA . ALA A 1 166 ? -11.869 -2.553 14.394 1.00 72.88 166 ALA A CA 1
ATOM 1265 C C . ALA A 1 166 ? -11.509 -3.932 14.968 1.00 72.88 166 ALA A C 1
ATOM 1267 O O . ALA A 1 166 ? -10.335 -4.272 15.063 1.00 72.88 166 ALA A O 1
ATOM 1268 N N . SER A 1 167 ? -12.507 -4.744 15.334 1.00 70.25 167 SER A N 1
ATOM 1269 C CA . SER A 1 167 ? -12.283 -6.140 15.728 1.00 70.25 167 SER A CA 1
ATOM 1270 C C . SER A 1 167 ? -11.411 -6.871 14.695 1.00 70.25 167 SER A C 1
ATOM 1272 O O . SER A 1 167 ? -11.722 -6.864 13.500 1.00 70.25 167 SER A O 1
ATOM 1274 N N . GLY A 1 168 ? -10.300 -7.453 15.158 1.00 65.81 168 GLY A N 1
ATOM 1275 C CA . GLY A 1 168 ? -9.305 -8.135 14.322 1.00 65.81 168 GLY A CA 1
ATOM 1276 C C . GLY A 1 168 ? -8.219 -7.237 13.713 1.00 65.81 168 GLY A C 1
ATOM 1277 O O . GLY A 1 168 ? -7.295 -7.758 13.094 1.00 65.81 168 GLY A O 1
ATOM 1278 N N . VAL A 1 169 ? -8.282 -5.914 13.895 1.00 70.38 169 VAL A N 1
ATOM 1279 C CA . VAL A 1 169 ? -7.212 -4.992 13.486 1.00 70.38 169 VAL A CA 1
ATOM 1280 C C . VAL A 1 169 ? -6.158 -4.920 14.592 1.00 70.38 169 VAL A C 1
ATOM 1282 O O . VAL A 1 169 ? -6.510 -4.614 15.731 1.00 70.38 169 VAL A O 1
ATOM 1285 N N . PRO A 1 170 ? -4.866 -5.148 14.294 1.00 69.88 170 PRO A N 1
ATOM 1286 C CA . PRO A 1 170 ? -3.813 -5.001 15.290 1.00 69.88 170 PRO A CA 1
ATOM 1287 C C . PRO A 1 170 ? -3.744 -3.571 15.840 1.00 69.88 170 PRO A C 1
ATOM 1289 O O . PRO A 1 170 ? -3.704 -2.604 15.071 1.00 69.88 170 PRO A O 1
ATOM 1292 N N . VAL A 1 171 ? -3.671 -3.447 17.165 1.00 76.06 171 VAL A N 1
ATOM 1293 C CA . VAL A 1 171 ? -3.447 -2.185 17.881 1.00 76.06 171 VAL A CA 1
ATOM 1294 C C . VAL A 1 171 ? -2.082 -2.252 18.563 1.00 76.06 171 VAL A C 1
ATOM 1296 O O . VAL A 1 171 ? -1.774 -3.226 19.245 1.00 76.06 171 VAL A O 1
ATOM 1299 N N . VAL A 1 172 ? -1.229 -1.251 18.339 1.00 70.69 172 VAL A N 1
ATOM 1300 C CA . VAL A 1 172 ? 0.137 -1.207 18.889 1.00 70.69 172 VAL A CA 1
ATOM 1301 C C . VAL A 1 172 ? 0.489 0.171 19.442 1.00 70.69 172 VAL A C 1
ATOM 1303 O O . VAL A 1 172 ? 0.016 1.194 18.953 1.00 70.69 172 VAL A O 1
ATOM 1306 N N . GLY A 1 173 ? 1.381 0.222 20.432 1.00 66.38 173 GLY A N 1
ATOM 1307 C CA . GLY A 1 173 ? 1.944 1.479 20.927 1.00 66.38 173 GLY A CA 1
ATOM 1308 C C . GLY A 1 173 ? 2.998 2.072 19.980 1.00 66.38 173 GLY A C 1
ATOM 1309 O O . GLY A 1 173 ? 3.784 1.345 19.370 1.00 66.38 173 GLY A O 1
ATOM 1310 N N . LYS A 1 174 ? 3.078 3.409 19.895 1.00 67.25 174 LYS A N 1
ATOM 1311 C CA . LYS A 1 174 ? 4.079 4.127 19.073 1.00 67.25 174 LYS A CA 1
ATOM 1312 C C . LYS A 1 174 ? 5.520 3.682 19.337 1.00 67.25 174 LYS A C 1
ATOM 1314 O O . LYS A 1 174 ? 6.256 3.413 18.393 1.00 67.25 174 LYS A O 1
ATOM 1319 N N . SER A 1 175 ? 5.935 3.636 20.602 1.00 54.50 175 SER A N 1
ATOM 1320 C CA . SER A 1 175 ? 7.312 3.279 20.969 1.00 54.50 175 SER A CA 1
ATOM 1321 C C . SER A 1 175 ? 7.625 1.825 20.610 1.00 54.50 175 SER A C 1
ATOM 1323 O O . SER A 1 175 ? 8.699 1.544 20.092 1.00 54.50 175 SER A O 1
ATOM 1325 N N . THR A 1 176 ? 6.651 0.923 20.776 1.00 58.75 176 THR A N 1
ATOM 1326 C CA . THR A 1 176 ? 6.743 -0.480 20.343 1.00 58.75 176 THR A CA 1
ATOM 1327 C C . THR A 1 176 ? 6.929 -0.592 18.832 1.00 58.75 176 THR A C 1
ATOM 1329 O O . THR A 1 176 ? 7.767 -1.365 18.375 1.00 58.75 176 THR A O 1
ATOM 1332 N N . LEU A 1 177 ? 6.182 0.196 18.052 1.00 62.94 177 LEU A N 1
ATOM 1333 C CA . LEU A 1 177 ? 6.326 0.231 16.599 1.00 62.94 177 LEU A CA 1
ATOM 1334 C C . LEU A 1 177 ? 7.707 0.754 16.184 1.00 62.94 177 LEU A C 1
ATOM 1336 O O . LEU A 1 177 ? 8.359 0.141 15.348 1.00 62.94 177 LEU A O 1
ATOM 1340 N N . ILE A 1 178 ? 8.169 1.855 16.782 1.00 59.88 178 ILE A N 1
ATOM 1341 C CA . ILE A 1 178 ? 9.471 2.448 16.449 1.00 59.88 178 ILE A CA 1
ATOM 1342 C C . ILE A 1 178 ? 10.620 1.496 16.799 1.00 5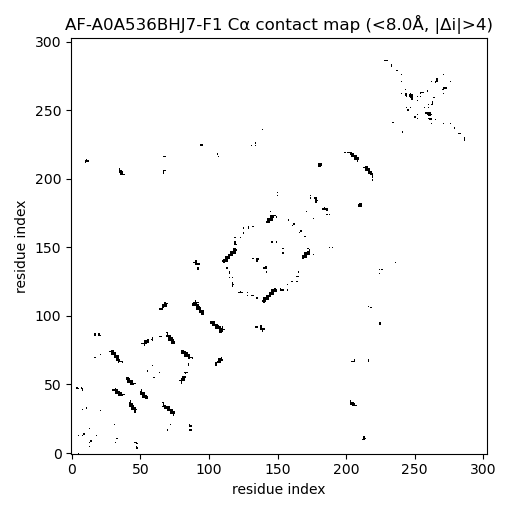9.88 178 ILE A C 1
ATOM 1344 O O . ILE A 1 178 ? 11.485 1.290 15.957 1.00 59.88 178 ILE A O 1
ATOM 1348 N N . ASN A 1 179 ? 10.618 0.87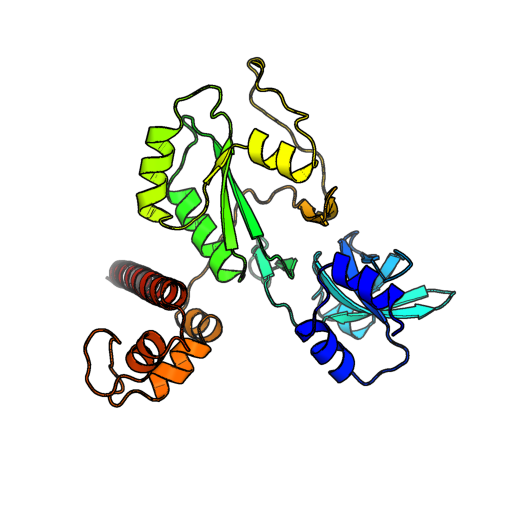1 17.979 1.00 56.91 179 ASN A N 1
ATOM 1349 C CA . ASN A 1 179 ? 11.672 -0.077 18.361 1.00 56.91 179 ASN A CA 1
ATOM 1350 C C . ASN A 1 179 ? 11.708 -1.288 17.416 1.00 56.91 179 ASN A C 1
ATOM 1352 O O . ASN A 1 179 ? 12.777 -1.706 16.980 1.00 56.91 179 ASN A O 1
ATOM 1356 N N . ARG A 1 180 ? 10.538 -1.801 17.007 1.00 59.72 180 ARG A N 1
ATOM 1357 C CA . ARG A 1 180 ? 10.464 -2.880 16.009 1.00 59.72 180 ARG A CA 1
ATOM 1358 C C . ARG A 1 180 ? 10.961 -2.455 14.630 1.00 59.72 180 ARG A C 1
ATOM 1360 O O . ARG A 1 180 ? 11.623 -3.247 13.976 1.00 59.72 180 ARG A O 1
ATOM 1367 N N . LEU A 1 181 ? 10.663 -1.229 14.201 1.00 62.09 181 LEU A N 1
ATOM 1368 C CA . LEU A 1 181 ? 11.168 -0.685 12.937 1.00 62.09 181 LEU A CA 1
ATOM 1369 C C . LEU A 1 181 ? 12.672 -0.372 12.994 1.00 62.09 181 LEU A C 1
ATOM 1371 O O . LEU A 1 181 ? 13.330 -0.348 11.969 1.00 62.09 181 LEU A O 1
ATOM 1375 N N . LEU A 1 182 ? 13.249 -0.114 14.163 1.00 56.19 182 LEU A N 1
ATOM 1376 C CA . LEU A 1 182 ? 14.687 0.138 14.279 1.00 56.19 182 LEU A CA 1
ATOM 1377 C C . LEU A 1 182 ? 15.507 -1.144 14.471 1.00 56.19 182 LEU A C 1
ATOM 1379 O O . LEU A 1 182 ? 16.727 -1.091 14.358 1.00 56.19 182 LEU A O 1
ATOM 1383 N N . GLY A 1 183 ? 14.858 -2.280 14.745 1.00 50.06 183 GLY A N 1
ATOM 1384 C CA . GLY A 1 183 ? 15.535 -3.544 15.046 1.00 50.06 183 GLY A CA 1
ATOM 1385 C C . GLY A 1 183 ? 16.259 -3.556 16.400 1.00 50.06 183 GLY A C 1
ATOM 1386 O O . GLY A 1 183 ? 16.965 -4.515 16.700 1.00 50.06 183 GLY A O 1
ATOM 1387 N N . GLU A 1 184 ? 16.075 -2.518 17.223 1.00 47.88 184 GLU A N 1
ATOM 1388 C CA . GLU A 1 184 ? 16.728 -2.321 18.520 1.00 47.88 184 GLU A CA 1
ATOM 1389 C C . GLU A 1 184 ? 15.764 -1.644 19.518 1.00 47.88 184 GLU A C 1
ATOM 1391 O O . GLU A 1 184 ? 14.943 -0.800 19.145 1.00 47.88 184 GLU A O 1
ATOM 1396 N N . ASP A 1 185 ? 15.888 -1.961 20.814 1.00 44.62 185 ASP A N 1
ATOM 1397 C CA . ASP A 1 185 ? 15.131 -1.317 21.905 1.00 44.62 185 ASP A CA 1
ATOM 1398 C C . ASP A 1 185 ? 15.706 0.072 22.249 1.00 44.62 185 ASP A C 1
ATOM 1400 O O . ASP A 1 185 ? 16.242 0.311 23.335 1.00 44.62 185 ASP A O 1
ATOM 1404 N N . VAL A 1 186 ? 15.621 1.002 21.295 1.00 44.25 186 VAL A N 1
ATOM 1405 C CA . VAL A 1 186 ? 16.209 2.351 21.396 1.00 44.25 186 VAL A CA 1
ATOM 1406 C C . VAL A 1 186 ? 15.382 3.266 22.307 1.00 44.25 186 VAL A C 1
ATOM 1408 O O . VAL A 1 186 ? 15.936 4.054 23.074 1.00 44.25 186 VAL A O 1
ATOM 1411 N N . LEU A 1 187 ? 14.049 3.165 22.271 1.00 33.19 187 LEU A N 1
ATOM 1412 C CA . LEU A 1 187 ? 13.158 3.950 23.127 1.00 33.19 187 LEU A CA 1
ATOM 1413 C C . LEU A 1 187 ? 12.820 3.161 24.398 1.00 33.19 187 LEU A C 1
ATOM 1415 O O . LEU A 1 187 ? 11.830 2.428 24.438 1.00 33.19 187 LEU A O 1
ATOM 1419 N N . ARG A 1 188 ? 13.619 3.331 25.460 1.00 38.44 188 ARG A N 1
ATOM 1420 C CA . ARG A 1 188 ? 13.175 3.011 26.828 1.00 38.44 188 ARG A CA 1
ATOM 1421 C C . ARG A 1 188 ? 12.128 4.049 27.229 1.00 38.44 188 ARG A C 1
ATOM 1423 O O . ARG A 1 188 ? 12.408 5.242 27.165 1.00 38.44 188 ARG A O 1
ATOM 1430 N N . THR A 1 189 ? 10.928 3.608 27.602 1.00 37.41 189 THR A N 1
ATOM 1431 C CA . THR A 1 189 ? 9.835 4.474 28.071 1.00 37.41 189 THR A CA 1
ATOM 1432 C C . THR A 1 189 ? 10.299 5.293 29.275 1.00 37.41 189 THR A C 1
ATOM 1434 O O . THR A 1 189 ? 10.380 4.775 30.386 1.00 37.41 189 THR A O 1
ATOM 1437 N N . ALA A 1 190 ? 10.634 6.558 29.039 1.00 30.05 190 ALA A N 1
ATOM 1438 C CA . ALA A 1 190 ? 10.911 7.556 30.058 1.00 30.05 190 ALA A CA 1
ATOM 1439 C C . ALA A 1 190 ? 10.155 8.841 29.700 1.00 30.05 190 ALA A C 1
ATOM 1441 O O . ALA A 1 190 ? 10.060 9.208 28.527 1.00 30.05 190 ALA A O 1
ATOM 1442 N N . GLU A 1 191 ? 9.592 9.467 30.733 1.00 37.69 191 GLU A N 1
ATOM 1443 C CA . GLU A 1 191 ? 8.711 10.636 30.699 1.00 37.69 191 GLU A CA 1
ATOM 1444 C C . GLU A 1 191 ? 9.294 11.795 29.879 1.00 37.69 191 GLU A C 1
ATOM 1446 O O . GLU A 1 191 ? 10.435 12.205 30.103 1.00 37.69 191 GLU A O 1
ATOM 1451 N N . VAL A 1 192 ? 8.501 12.388 28.974 1.00 33.06 192 VAL A N 1
ATOM 1452 C CA . VAL A 1 192 ? 8.876 13.657 28.329 1.00 33.06 192 VAL A CA 1
ATOM 1453 C C . VAL A 1 192 ? 7.707 14.641 28.238 1.00 33.06 192 VAL A C 1
ATOM 1455 O O . VAL A 1 192 ? 6.763 14.478 27.473 1.00 33.06 192 VAL A O 1
ATOM 1458 N N . HIS A 1 193 ? 7.870 15.698 29.035 1.00 31.41 193 HIS A N 1
ATOM 1459 C CA . HIS A 1 193 ? 7.535 17.115 28.862 1.00 31.41 193 HIS A CA 1
ATOM 1460 C C . HIS A 1 193 ? 6.415 17.583 27.904 1.00 31.41 193 HIS A C 1
ATOM 1462 O O . HIS A 1 193 ? 6.401 17.377 26.692 1.00 31.41 193 HIS A O 1
ATOM 1468 N N . HIS A 1 194 ? 5.573 18.430 28.500 1.00 34.12 194 HIS A N 1
ATOM 1469 C CA . HIS A 1 194 ? 4.550 19.296 27.929 1.00 34.12 194 HIS A CA 1
ATOM 1470 C C . HIS A 1 194 ? 5.080 20.252 26.836 1.00 34.12 194 HIS A C 1
ATOM 1472 O O . HIS A 1 194 ? 5.652 21.300 27.098 1.00 34.12 194 HIS A O 1
ATOM 1478 N N . SER A 1 195 ? 4.851 19.940 25.569 1.00 35.00 195 SER A N 1
ATOM 1479 C CA . SER A 1 195 ? 4.479 20.947 24.560 1.00 35.00 195 SER A CA 1
ATOM 1480 C C . SER A 1 195 ? 4.059 20.214 23.296 1.00 35.00 195 SER A C 1
ATOM 1482 O O . SER A 1 195 ? 4.827 19.959 22.371 1.00 35.00 195 SER A O 1
ATOM 1484 N N . GLY A 1 196 ? 2.791 19.809 23.287 1.00 42.22 196 GLY A N 1
ATOM 1485 C CA . GLY A 1 196 ? 2.156 19.261 22.104 1.00 42.22 196 GLY A CA 1
ATOM 1486 C C . GLY A 1 196 ? 2.086 20.320 21.011 1.00 42.22 196 GLY A C 1
ATOM 1487 O O . GLY A 1 196 ? 1.255 21.212 21.097 1.00 42.22 196 GLY A O 1
ATOM 1488 N N . GLN A 1 197 ? 2.958 20.212 20.006 1.00 30.73 197 GLN A N 1
ATOM 1489 C CA . GLN A 1 197 ? 2.689 20.491 18.589 1.00 30.73 197 GLN A CA 1
ATOM 1490 C C . GLN A 1 197 ? 3.956 20.226 17.757 1.00 30.73 197 GLN A C 1
ATOM 1492 O O . GLN A 1 197 ? 4.835 21.073 17.621 1.00 30.73 197 GLN A O 1
ATOM 1497 N N . GLY A 1 198 ? 4.039 19.034 17.156 1.00 25.14 198 GLY A N 1
ATOM 1498 C CA . GLY A 1 198 ? 5.046 18.727 16.139 1.00 25.14 198 GLY A CA 1
ATOM 1499 C C . GLY A 1 198 ? 4.681 19.390 14.810 1.00 25.14 198 GLY A C 1
ATOM 1500 O O . GLY A 1 198 ? 3.728 18.985 14.139 1.00 25.14 198 GLY A O 1
ATOM 1501 N N . ARG A 1 199 ? 5.421 20.430 14.421 1.00 26.03 199 ARG A N 1
ATOM 1502 C CA . ARG A 1 199 ? 5.324 21.057 13.098 1.00 26.03 199 ARG A CA 1
ATOM 1503 C C . ARG A 1 199 ? 6.249 20.302 12.140 1.00 26.03 199 ARG A C 1
ATOM 1505 O O . ARG A 1 199 ? 7.456 20.498 12.171 1.00 26.03 199 ARG A O 1
ATOM 1512 N N . HIS A 1 200 ? 5.684 19.432 11.306 1.00 32.66 200 HIS A N 1
ATOM 1513 C CA . HIS A 1 200 ? 6.442 18.708 10.282 1.00 32.66 200 HIS A CA 1
ATOM 1514 C C . HIS A 1 200 ? 6.616 19.579 9.024 1.00 32.66 200 HIS A C 1
ATOM 1516 O O . HIS A 1 200 ? 5.635 20.082 8.479 1.00 32.66 200 HIS A O 1
ATOM 1522 N N . THR A 1 201 ? 7.866 19.770 8.595 1.00 25.81 201 THR A N 1
ATOM 1523 C CA . THR A 1 201 ? 8.303 20.629 7.471 1.00 25.81 201 THR A CA 1
ATOM 1524 C C . THR A 1 201 ? 8.680 19.857 6.201 1.00 25.81 201 THR A C 1
ATOM 1526 O O . THR A 1 201 ? 9.132 20.464 5.234 1.00 25.81 201 THR A O 1
ATOM 1529 N N . THR A 1 202 ? 8.505 18.537 6.165 1.00 29.27 202 THR A N 1
ATOM 1530 C CA . THR A 1 202 ? 8.893 17.714 5.009 1.00 29.27 202 THR A CA 1
ATOM 1531 C C . THR A 1 202 ? 7.806 17.760 3.929 1.00 29.27 202 THR A C 1
ATOM 1533 O O . THR A 1 202 ? 6.645 17.489 4.217 1.00 29.27 202 THR A O 1
ATOM 1536 N N . SER A 1 203 ? 8.150 18.127 2.689 1.00 42.78 203 SER A N 1
ATOM 1537 C CA . SER A 1 203 ? 7.208 18.323 1.566 1.00 42.78 203 SER A CA 1
ATOM 1538 C C . SER A 1 203 ? 7.201 17.199 0.520 1.00 42.78 203 SER A C 1
ATOM 1540 O O . SER A 1 203 ? 6.434 17.275 -0.440 1.00 42.78 203 SER A O 1
ATOM 1542 N N . HIS A 1 204 ? 8.038 16.169 0.677 1.00 44.06 204 HIS A N 1
ATOM 1543 C CA . HIS A 1 204 ? 8.253 15.122 -0.332 1.00 44.06 204 HIS A CA 1
ATOM 1544 C C . HIS A 1 204 ? 7.954 13.728 0.229 1.00 44.06 204 HIS A C 1
ATOM 1546 O O . HIS A 1 204 ? 8.143 13.491 1.418 1.00 44.06 204 HIS A O 1
ATOM 1552 N N . ARG A 1 205 ? 7.469 12.825 -0.634 1.00 60.81 205 ARG A N 1
ATOM 1553 C CA . ARG A 1 205 ? 7.158 11.426 -0.299 1.00 60.81 205 ARG A CA 1
ATOM 1554 C C . ARG A 1 205 ? 8.362 10.557 -0.633 1.00 60.81 205 ARG A C 1
ATOM 1556 O O . ARG A 1 205 ? 8.885 10.663 -1.744 1.00 60.81 205 ARG A O 1
ATOM 1563 N N . GLN A 1 206 ? 8.775 9.708 0.299 1.00 58.09 206 GLN A N 1
ATOM 1564 C CA . GLN A 1 206 ? 9.965 8.877 0.140 1.00 58.09 206 GLN A CA 1
ATOM 1565 C C . GLN A 1 206 ? 9.749 7.487 0.734 1.00 58.09 206 GLN A C 1
ATOM 1567 O O . GLN A 1 206 ? 9.117 7.345 1.778 1.00 58.09 206 GLN A O 1
ATOM 1572 N N . LEU A 1 207 ? 10.308 6.485 0.064 1.00 62.16 207 LEU A N 1
ATOM 1573 C CA . LEU A 1 207 ? 10.429 5.110 0.520 1.00 62.16 207 LEU A CA 1
ATOM 1574 C C . LEU A 1 207 ? 11.764 4.929 1.261 1.00 62.16 207 LEU A C 1
ATOM 1576 O O . LEU A 1 207 ? 12.831 5.238 0.730 1.00 62.16 207 LEU A O 1
ATOM 1580 N N . LEU A 1 208 ? 11.693 4.440 2.494 1.00 62.03 208 LEU A N 1
ATOM 1581 C CA . LEU A 1 208 ? 12.811 4.244 3.412 1.00 62.03 208 LEU A CA 1
ATOM 1582 C C . LEU A 1 208 ? 12.969 2.751 3.711 1.00 62.03 208 LEU A C 1
ATOM 1584 O O . LEU A 1 208 ? 11.986 2.084 4.033 1.00 62.03 208 LEU A O 1
ATOM 1588 N N . LYS A 1 209 ? 14.197 2.228 3.624 1.00 61.81 209 LYS A N 1
ATOM 1589 C CA . LYS A 1 209 ? 14.514 0.863 4.070 1.00 61.81 209 LYS A CA 1
ATOM 1590 C C . LYS A 1 209 ? 14.554 0.807 5.598 1.00 61.81 209 LYS A C 1
ATOM 1592 O O . LYS A 1 209 ? 15.115 1.696 6.236 1.00 61.81 209 LYS A O 1
ATOM 1597 N N . VAL A 1 210 ? 13.978 -0.247 6.161 1.00 66.69 210 VAL A N 1
ATOM 1598 C CA . VAL A 1 210 ? 13.921 -0.497 7.605 1.00 66.69 210 VAL A CA 1
ATOM 1599 C C . VAL A 1 210 ? 15.040 -1.479 7.990 1.00 66.69 210 VAL A C 1
ATOM 1601 O O . VAL A 1 210 ? 15.193 -2.501 7.312 1.00 66.69 210 VAL A O 1
ATOM 1604 N N . PRO A 1 211 ? 15.844 -1.209 9.040 1.00 58.69 211 PRO A N 1
ATOM 1605 C CA . PRO A 1 211 ? 16.787 -2.190 9.578 1.00 58.69 211 PRO A CA 1
ATOM 1606 C C . PRO A 1 211 ? 16.077 -3.505 9.939 1.00 58.69 211 PRO A C 1
ATOM 1608 O O . PRO A 1 211 ? 15.102 -3.501 10.683 1.00 58.69 211 PRO A O 1
ATOM 1611 N N . GLY A 1 212 ? 16.543 -4.634 9.397 1.00 55.47 212 GLY A N 1
ATOM 1612 C CA . GLY A 1 212 ? 15.896 -5.943 9.584 1.00 55.47 212 GLY A CA 1
ATOM 1613 C C . GLY A 1 212 ? 14.847 -6.317 8.526 1.00 55.47 212 GLY A C 1
ATOM 1614 O O . GLY A 1 212 ? 14.300 -7.415 8.591 1.00 55.47 212 GLY A O 1
ATOM 1615 N N . GLY A 1 213 ? 14.620 -5.459 7.524 1.00 60.69 213 GLY A N 1
ATOM 1616 C CA . GLY A 1 213 ? 13.775 -5.738 6.360 1.00 60.69 213 GLY A CA 1
ATOM 1617 C C . GLY A 1 213 ? 12.463 -4.948 6.343 1.00 60.69 213 GLY A C 1
ATOM 1618 O O . GLY A 1 213 ? 11.970 -4.488 7.370 1.00 60.69 213 GLY A O 1
ATOM 1619 N N . GLY A 1 214 ? 11.885 -4.791 5.150 1.00 65.81 214 GLY A N 1
ATOM 1620 C CA . GLY A 1 214 ? 10.676 -3.994 4.927 1.00 65.81 214 GLY A CA 1
ATOM 1621 C C . GLY A 1 214 ? 10.954 -2.538 4.541 1.00 65.81 214 GLY A C 1
ATOM 1622 O O . GLY A 1 214 ? 12.087 -2.049 4.580 1.00 65.81 214 GLY A O 1
ATOM 1623 N N . LEU A 1 215 ? 9.895 -1.848 4.113 1.00 73.94 215 LEU A N 1
ATOM 1624 C CA . LEU A 1 215 ? 9.958 -0.510 3.528 1.00 73.94 215 LEU A CA 1
ATOM 1625 C C . LEU A 1 215 ? 8.867 0.388 4.119 1.00 73.94 215 LEU A C 1
ATOM 1627 O O . LEU A 1 215 ? 7.719 -0.030 4.249 1.00 73.94 215 LEU A O 1
ATOM 1631 N N . VAL A 1 216 ? 9.212 1.635 4.436 1.00 73.31 216 VAL A N 1
ATOM 1632 C CA . VAL A 1 216 ? 8.281 2.645 4.963 1.00 73.31 216 VAL A CA 1
ATOM 1633 C C . VAL A 1 216 ? 8.143 3.775 3.960 1.00 73.31 216 VAL A C 1
ATOM 1635 O O . VAL A 1 216 ? 9.139 4.358 3.548 1.00 73.31 216 VAL A O 1
ATOM 1638 N N . ILE A 1 217 ? 6.909 4.114 3.589 1.00 71.31 217 ILE A N 1
ATOM 1639 C CA . ILE A 1 217 ? 6.628 5.323 2.813 1.00 71.31 217 ILE A CA 1
ATOM 1640 C C . ILE A 1 217 ? 6.215 6.423 3.789 1.00 71.31 217 ILE A C 1
ATOM 1642 O O . ILE A 1 217 ? 5.157 6.329 4.410 1.00 71.31 217 ILE A O 1
ATOM 1646 N N . ASP A 1 218 ? 7.029 7.471 3.910 1.00 70.69 218 ASP A N 1
ATOM 1647 C CA . ASP A 1 218 ? 6.638 8.666 4.657 1.00 70.69 218 ASP A CA 1
ATOM 1648 C C . ASP A 1 218 ? 5.833 9.603 3.746 1.00 70.69 218 ASP A C 1
ATOM 1650 O O . ASP A 1 218 ? 6.316 10.093 2.720 1.00 70.69 218 ASP A O 1
ATOM 1654 N N . THR A 1 219 ? 4.571 9.827 4.106 1.00 58.00 219 THR A N 1
ATOM 1655 C CA . THR A 1 219 ? 3.647 10.716 3.397 1.00 58.00 219 THR A CA 1
ATOM 1656 C C . THR A 1 219 ? 3.285 11.904 4.290 1.00 58.00 219 THR A C 1
ATOM 1658 O O . THR A 1 219 ? 2.276 11.857 5.009 1.00 58.00 219 THR A O 1
ATOM 1661 N N . PRO A 1 220 ? 4.052 13.004 4.255 1.00 47.41 220 PRO A N 1
ATOM 1662 C CA . PRO A 1 220 ? 3.690 14.187 5.017 1.00 47.41 220 PRO A CA 1
ATOM 1663 C C . PRO A 1 220 ? 2.349 14.764 4.527 1.00 47.41 220 PRO A C 1
ATOM 1665 O O . PRO A 1 220 ? 2.096 14.889 3.328 1.00 47.41 220 PRO A O 1
ATOM 1668 N N . GLY A 1 221 ? 1.470 15.138 5.464 1.00 41.69 221 GLY A N 1
ATOM 1669 C CA . GLY A 1 221 ? 0.273 15.937 5.167 1.00 41.69 221 GLY A CA 1
ATOM 1670 C C . GLY A 1 221 ? -1.031 15.188 4.847 1.00 41.69 221 GLY A C 1
ATOM 1671 O O . GLY A 1 221 ? -1.973 15.832 4.385 1.00 41.69 221 GLY A O 1
ATOM 1672 N N . LEU A 1 222 ? -1.160 13.886 5.135 1.00 49.44 222 LEU A N 1
ATOM 1673 C CA . LEU A 1 222 ? -2.417 13.116 4.973 1.00 49.44 222 LEU A CA 1
ATOM 1674 C C . LEU A 1 222 ? -3.526 13.455 5.993 1.00 49.44 222 LEU A C 1
ATOM 1676 O O . LEU A 1 222 ? -4.250 12.585 6.470 1.00 49.44 222 LEU A O 1
ATOM 1680 N N . ARG A 1 223 ? -3.689 14.732 6.357 1.00 39.25 223 ARG A N 1
ATOM 1681 C CA . ARG A 1 223 ? -4.615 15.136 7.427 1.00 39.25 223 ARG A CA 1
ATOM 1682 C C . ARG A 1 223 ? -6.093 14.885 7.096 1.00 39.25 223 ARG A C 1
ATOM 1684 O O . ARG A 1 223 ? -6.866 14.698 8.036 1.00 39.25 223 ARG A O 1
ATOM 1691 N N . GLU A 1 224 ? -6.469 14.771 5.822 1.00 38.97 224 GLU A N 1
ATOM 1692 C CA . GLU A 1 224 ? -7.828 14.416 5.397 1.00 38.97 224 GLU A CA 1
ATOM 1693 C C . GLU A 1 224 ? -7.822 13.494 4.173 1.00 38.97 224 GLU A C 1
ATOM 1695 O O . GLU A 1 224 ? -7.336 13.864 3.106 1.00 38.97 224 GLU A O 1
ATOM 1700 N N . ILE A 1 225 ? -8.394 12.300 4.339 1.00 37.56 225 ILE A N 1
ATOM 1701 C CA . ILE A 1 225 ? -8.795 11.422 3.242 1.00 37.56 225 ILE A CA 1
ATOM 1702 C C . ILE A 1 225 ? -10.321 11.526 3.149 1.00 37.56 225 ILE A C 1
ATOM 1704 O O . ILE A 1 225 ? -11.024 11.252 4.128 1.00 37.56 225 ILE A O 1
ATOM 1708 N N . GLN A 1 226 ? -10.823 12.016 2.018 1.00 31.98 226 GLN A N 1
ATOM 1709 C CA . GLN A 1 226 ? -12.251 12.117 1.705 1.00 31.98 226 GLN A CA 1
ATOM 1710 C C . GLN A 1 226 ? -12.572 11.039 0.652 1.00 31.98 226 GLN A C 1
ATOM 1712 O O . GLN A 1 226 ? -11.753 10.805 -0.234 1.00 31.98 226 GLN A O 1
ATOM 1717 N N . LEU A 1 227 ? -13.694 10.325 0.812 1.00 35.97 227 LEU A N 1
ATOM 1718 C CA . LEU A 1 227 ? -14.059 9.127 0.037 1.00 35.97 227 LEU A CA 1
ATOM 1719 C C . LEU A 1 227 ? -15.487 9.199 -0.518 1.00 35.97 227 LEU A C 1
ATOM 1721 O O . LEU A 1 227 ? -16.389 9.680 0.173 1.00 35.97 227 LEU A O 1
ATOM 1725 N N . TRP A 1 228 ? -15.684 8.560 -1.678 1.00 39.09 228 TRP A N 1
ATOM 1726 C CA . TRP A 1 228 ? -16.958 8.005 -2.153 1.00 39.09 228 TRP A CA 1
ATOM 1727 C C . TRP A 1 228 ? -16.932 6.467 -2.135 1.00 39.09 228 TRP A C 1
ATOM 1729 O O . TRP A 1 228 ? -15.878 5.842 -2.222 1.00 39.09 228 TRP A O 1
ATOM 1739 N N . VAL A 1 229 ? -18.118 5.873 -1.990 1.00 30.91 229 VAL A N 1
ATOM 1740 C CA . VAL A 1 229 ? -18.388 4.440 -1.797 1.00 30.91 229 VAL A CA 1
ATOM 1741 C C . VAL A 1 229 ? -19.401 3.991 -2.861 1.00 30.91 229 VAL A C 1
ATOM 1743 O O . VAL A 1 229 ? -20.393 4.691 -3.055 1.00 30.91 229 VAL A O 1
ATOM 1746 N N . GLY A 1 230 ? -19.185 2.840 -3.512 1.00 35.62 230 GLY A N 1
ATOM 1747 C CA . GLY A 1 230 ? -20.139 2.209 -4.440 1.00 35.62 230 GLY A CA 1
ATOM 1748 C C . GLY A 1 230 ? -19.998 0.677 -4.481 1.00 35.62 230 GLY A C 1
ATOM 1749 O O . GLY A 1 230 ? -18.906 0.156 -4.253 1.00 35.62 230 GLY A O 1
ATOM 1750 N N . ALA A 1 231 ? -21.101 -0.038 -4.741 1.00 37.69 231 ALA A N 1
ATOM 1751 C CA . ALA A 1 231 ? -21.210 -1.506 -4.693 1.00 37.69 231 ALA A CA 1
ATOM 1752 C C . ALA A 1 231 ? -20.312 -2.254 -5.702 1.00 37.69 231 ALA A C 1
ATOM 1754 O O . ALA A 1 231 ? -19.906 -3.385 -5.447 1.00 37.69 231 ALA A O 1
ATOM 1755 N N . GLU A 1 232 ? -19.942 -1.610 -6.808 1.00 41.69 232 GLU A N 1
ATOM 1756 C CA . GLU A 1 232 ? -19.065 -2.169 -7.849 1.00 41.69 232 GLU A CA 1
ATOM 1757 C C . GLU A 1 232 ? -17.633 -2.409 -7.336 1.00 41.69 232 GLU A C 1
ATOM 1759 O O . GLU A 1 232 ? -16.995 -3.390 -7.708 1.00 41.69 232 GLU A O 1
ATOM 1764 N N . ALA A 1 233 ? -17.158 -1.591 -6.389 1.00 43.66 233 ALA A N 1
ATOM 1765 C CA . ALA A 1 233 ? -15.826 -1.730 -5.795 1.00 43.66 233 ALA A CA 1
ATOM 1766 C C . ALA A 1 233 ? -15.708 -2.933 -4.838 1.00 43.66 233 ALA A C 1
ATOM 1768 O O . ALA A 1 233 ? -14.610 -3.436 -4.610 1.00 43.66 233 ALA A O 1
ATOM 1769 N N . LEU A 1 234 ? -16.825 -3.420 -4.279 1.00 46.53 234 LEU A N 1
ATOM 1770 C CA . LEU A 1 234 ? -16.827 -4.628 -3.446 1.00 46.53 234 LEU A CA 1
ATOM 1771 C C . LEU A 1 234 ? -16.500 -5.869 -4.286 1.00 46.53 234 LEU A C 1
ATOM 1773 O O . LEU A 1 234 ? -15.732 -6.728 -3.849 1.00 46.53 234 LEU A O 1
ATOM 1777 N N . ALA A 1 235 ? -17.067 -5.933 -5.493 1.00 49.47 235 ALA A N 1
ATOM 1778 C CA . ALA A 1 235 ? -16.918 -7.076 -6.380 1.00 49.47 235 ALA A CA 1
ATOM 1779 C C . ALA A 1 235 ? -15.468 -7.252 -6.862 1.00 49.47 235 ALA A C 1
ATOM 1781 O O . ALA A 1 235 ? -15.011 -8.379 -7.025 1.00 49.47 235 ALA A O 1
ATOM 1782 N N . GLU A 1 236 ? -14.715 -6.158 -7.017 1.00 51.19 236 GLU A N 1
ATOM 1783 C CA . GLU A 1 236 ? -13.308 -6.201 -7.438 1.00 51.19 236 GLU A CA 1
ATOM 1784 C C . GLU A 1 236 ? -12.341 -6.666 -6.334 1.00 51.19 236 GLU A C 1
ATOM 1786 O O . GLU A 1 236 ? -11.311 -7.275 -6.628 1.00 51.19 236 GLU A O 1
ATOM 1791 N N . VAL A 1 237 ? -12.659 -6.409 -5.061 1.00 47.97 237 VAL A N 1
ATOM 1792 C CA . VAL A 1 237 ? -11.795 -6.764 -3.915 1.00 47.97 237 VAL A CA 1
ATOM 1793 C C . VAL A 1 237 ? -11.983 -8.225 -3.486 1.00 47.97 237 VAL A C 1
ATOM 1795 O O . VAL A 1 237 ? -11.043 -8.870 -3.009 1.00 47.97 237 VAL A O 1
ATOM 1798 N N . PHE A 1 238 ? -13.186 -8.764 -3.685 1.00 70.38 238 PHE A N 1
ATOM 1799 C CA . PHE A 1 238 ? -13.573 -10.118 -3.283 1.00 70.38 238 PHE A CA 1
ATOM 1800 C C . PHE A 1 238 ? -13.938 -10.998 -4.481 1.00 70.38 238 PHE A C 1
ATOM 1802 O O . PHE A 1 238 ? -14.845 -11.821 -4.392 1.00 70.38 238 PHE A O 1
ATOM 1809 N N . LEU A 1 239 ? -13.215 -10.848 -5.597 1.00 71.38 239 LEU A N 1
ATOM 1810 C CA . LEU A 1 239 ? -13.439 -11.613 -6.832 1.00 71.38 239 LEU A CA 1
ATOM 1811 C C . LEU A 1 239 ? -13.477 -13.129 -6.607 1.00 71.38 239 LEU A C 1
ATOM 1813 O O . LEU A 1 239 ? -14.217 -13.833 -7.283 1.00 71.38 239 LEU A O 1
ATOM 1817 N N . ASP A 1 240 ? -12.696 -13.635 -5.657 1.00 75.75 240 ASP A N 1
ATOM 1818 C CA . ASP A 1 240 ? -12.674 -15.042 -5.269 1.00 75.75 240 ASP A CA 1
ATOM 1819 C C . ASP A 1 240 ? -13.985 -15.493 -4.609 1.00 75.75 240 ASP A C 1
ATOM 1821 O O . ASP A 1 240 ? -14.498 -16.567 -4.922 1.00 75.75 240 ASP A O 1
ATOM 1825 N N . ILE A 1 241 ? -14.572 -14.653 -3.755 1.00 83.12 241 ILE A N 1
ATOM 1826 C CA . ILE A 1 241 ? -15.867 -14.913 -3.115 1.00 83.12 241 ILE A CA 1
ATOM 1827 C C . ILE A 1 241 ? -17.012 -14.685 -4.105 1.00 83.12 241 ILE A C 1
ATOM 1829 O O . ILE A 1 241 ? -17.920 -15.505 -4.155 1.00 83.12 241 ILE A O 1
ATOM 1833 N N . GLU A 1 242 ? -16.959 -13.641 -4.934 1.00 83.12 242 GLU A N 1
ATOM 1834 C CA . GLU A 1 242 ? -17.962 -13.374 -5.976 1.00 83.12 242 GLU A CA 1
ATOM 1835 C C . GLU A 1 242 ? -17.986 -14.488 -7.036 1.00 83.12 242 GLU A C 1
ATOM 1837 O O . GLU A 1 242 ? -19.051 -14.961 -7.431 1.00 83.12 242 GLU A O 1
ATOM 1842 N N . ALA A 1 243 ? -16.822 -15.006 -7.441 1.00 83.75 243 ALA A N 1
ATOM 1843 C CA . ALA A 1 243 ? -16.737 -16.151 -8.346 1.00 83.75 243 ALA A CA 1
ATOM 1844 C C . ALA A 1 243 ? -17.340 -17.429 -7.738 1.00 83.75 243 ALA A C 1
ATOM 1846 O O . ALA A 1 243 ? -17.939 -18.234 -8.454 1.00 83.75 243 ALA A O 1
ATOM 1847 N N . LEU A 1 244 ? -17.210 -17.624 -6.421 1.00 89.75 244 LEU A N 1
ATOM 1848 C CA . LEU A 1 244 ? -17.883 -18.708 -5.701 1.00 89.75 244 LEU A CA 1
ATOM 1849 C C . LEU A 1 244 ? -19.388 -18.438 -5.560 1.00 89.75 244 LEU A C 1
ATOM 1851 O O . LEU A 1 244 ? -20.190 -19.352 -5.742 1.00 89.75 244 LEU A O 1
ATOM 1855 N N . ALA A 1 245 ? -19.792 -17.196 -5.299 1.00 86.62 245 ALA A N 1
ATOM 1856 C CA . ALA A 1 245 ? -21.189 -16.795 -5.183 1.00 86.62 245 ALA A CA 1
ATOM 1857 C C . ALA A 1 245 ? -21.961 -17.058 -6.486 1.00 86.62 245 ALA A C 1
ATOM 1859 O O . ALA A 1 245 ? -23.056 -17.615 -6.441 1.00 86.62 245 ALA A O 1
ATOM 1860 N N . LEU A 1 246 ? -21.347 -16.804 -7.650 1.00 87.31 246 LEU A N 1
ATOM 1861 C CA . LEU A 1 246 ? -21.905 -17.126 -8.975 1.00 87.31 246 LEU A CA 1
ATOM 1862 C C . LEU A 1 246 ? -22.152 -18.626 -9.205 1.00 87.31 246 LEU A C 1
ATOM 1864 O O . LEU A 1 246 ? -22.915 -18.999 -10.094 1.00 87.31 246 LEU A O 1
ATOM 1868 N N . ARG A 1 247 ? -21.502 -19.494 -8.425 1.00 90.12 247 ARG A N 1
ATOM 1869 C CA . ARG A 1 247 ? -21.665 -20.954 -8.484 1.00 90.12 247 ARG A CA 1
ATOM 1870 C C . ARG A 1 247 ? -22.678 -21.478 -7.469 1.00 90.12 247 ARG A C 1
ATOM 1872 O O . ARG A 1 247 ? -22.883 -22.689 -7.399 1.00 90.12 247 ARG A O 1
ATOM 1879 N N . CYS A 1 248 ? -23.282 -20.604 -6.666 1.00 91.69 248 CYS A N 1
ATOM 1880 C CA . CYS A 1 248 ? -24.335 -21.000 -5.746 1.00 91.69 248 CYS A CA 1
ATOM 1881 C C . CYS A 1 248 ? -25.595 -21.398 -6.513 1.00 91.69 248 CYS A C 1
ATOM 1883 O O . CYS A 1 248 ? -25.921 -20.846 -7.562 1.00 91.69 248 CYS A O 1
ATOM 1885 N N . ARG A 1 249 ? -26.341 -22.349 -5.947 1.00 87.69 249 ARG A N 1
ATOM 1886 C CA . ARG A 1 249 ? -27.614 -22.809 -6.510 1.00 87.69 249 ARG A CA 1
ATOM 1887 C C . ARG A 1 249 ? -28.651 -21.690 -6.670 1.00 87.69 249 ARG A C 1
ATOM 1889 O O . ARG A 1 249 ? -29.471 -21.750 -7.583 1.00 87.69 249 ARG A O 1
ATOM 1896 N N . PHE A 1 250 ? -28.637 -20.707 -5.771 1.00 82.06 250 PHE A N 1
ATOM 1897 C CA . PHE A 1 250 ? -29.593 -19.602 -5.731 1.00 82.06 250 PHE A CA 1
ATOM 1898 C C . PHE A 1 250 ? -28.893 -18.275 -6.019 1.00 82.06 250 PHE A C 1
ATOM 1900 O O . PHE A 1 250 ? -27.818 -18.011 -5.482 1.00 82.06 250 PHE A O 1
ATOM 1907 N N . THR A 1 251 ? -29.527 -17.425 -6.827 1.00 75.62 251 THR A N 1
ATOM 1908 C CA . THR A 1 251 ? -29.009 -16.097 -7.198 1.00 75.62 251 THR A CA 1
ATOM 1909 C C . THR A 1 251 ? -29.076 -15.078 -6.058 1.00 75.62 251 THR A C 1
ATOM 1911 O O . THR A 1 251 ? -28.434 -14.039 -6.128 1.00 75.62 251 THR A O 1
ATOM 1914 N N . ASP A 1 252 ? -29.856 -15.358 -5.015 1.00 77.69 252 ASP A N 1
ATOM 1915 C CA . ASP A 1 252 ? -30.037 -14.549 -3.805 1.00 77.69 252 ASP A CA 1
ATOM 1916 C C . ASP A 1 252 ? -29.458 -15.227 -2.547 1.00 77.69 252 ASP A C 1
ATOM 1918 O O . ASP A 1 252 ? -29.824 -14.889 -1.418 1.00 77.69 252 ASP A O 1
ATOM 1922 N N . CYS A 1 253 ? -28.539 -16.181 -2.736 1.00 82.44 253 CYS A N 1
ATOM 1923 C CA . CYS A 1 253 ? -27.874 -16.894 -1.651 1.00 82.44 253 CYS A CA 1
ATOM 1924 C C . CYS A 1 253 ? -27.162 -15.918 -0.697 1.00 82.44 253 CYS A C 1
ATOM 1926 O O . CYS A 1 253 ? -26.398 -15.055 -1.124 1.00 82.44 253 CYS A O 1
ATOM 1928 N N . ARG A 1 254 ? -27.397 -16.055 0.612 1.00 84.75 254 ARG A N 1
ATOM 1929 C CA . ARG A 1 254 ? -26.785 -15.226 1.666 1.00 84.75 254 ARG A CA 1
ATOM 1930 C C . ARG A 1 254 ? -25.541 -15.870 2.275 1.00 84.75 254 ARG A C 1
ATOM 1932 O O . ARG A 1 254 ? -24.888 -15.239 3.109 1.00 84.75 254 ARG A O 1
ATOM 1939 N N . HIS A 1 255 ? -25.215 -17.086 1.836 1.00 90.38 255 HIS A N 1
ATOM 1940 C CA . HIS A 1 255 ? -24.038 -17.857 2.224 1.00 90.38 255 HIS A CA 1
ATOM 1941 C C . HIS A 1 255 ? -23.957 -18.107 3.741 1.00 90.38 255 HIS A C 1
ATOM 1943 O O . HIS A 1 255 ? -22.906 -17.954 4.359 1.00 90.38 255 HIS A O 1
ATOM 1949 N N . GLU A 1 256 ? -25.091 -18.447 4.351 1.00 84.62 256 GLU A N 1
ATOM 1950 C CA . GLU A 1 256 ? -25.217 -18.718 5.784 1.00 84.62 256 GLU A CA 1
ATOM 1951 C C . GLU A 1 256 ? -25.479 -20.196 6.057 1.00 84.62 256 GLU A C 1
ATOM 1953 O O . GLU A 1 256 ? -24.724 -20.841 6.774 1.00 84.62 256 GLU A O 1
ATOM 1958 N N . THR A 1 257 ? -26.574 -20.718 5.510 1.00 85.38 257 THR A N 1
ATOM 1959 C CA . THR A 1 257 ? -27.058 -22.084 5.785 1.00 85.38 257 THR A CA 1
ATOM 1960 C C . THR A 1 257 ? -27.690 -22.730 4.555 1.00 85.38 257 THR A C 1
ATOM 1962 O O . THR A 1 257 ? -28.236 -23.828 4.633 1.00 85.38 257 THR A O 1
ATOM 1965 N N . GLU A 1 258 ? -27.654 -22.041 3.415 1.00 88.19 258 GLU A N 1
ATOM 1966 C CA . GLU A 1 258 ? -28.318 -22.481 2.203 1.00 88.19 258 GLU A CA 1
ATOM 1967 C C . GLU A 1 258 ? -27.704 -23.785 1.678 1.00 88.19 258 GLU A C 1
ATOM 1969 O O . GLU A 1 258 ? -26.476 -23.899 1.588 1.00 88.19 258 GLU A O 1
ATOM 1974 N N . PRO A 1 259 ? -28.544 -24.759 1.283 1.00 83.12 259 PRO A N 1
ATOM 1975 C CA . PRO A 1 259 ? -28.061 -26.000 0.702 1.00 83.12 259 PRO A CA 1
ATOM 1976 C C . PRO A 1 259 ? -27.379 -25.726 -0.643 1.00 83.12 259 PRO A C 1
ATOM 1978 O O . PRO A 1 259 ? -27.815 -24.861 -1.406 1.00 83.12 259 PRO A O 1
ATOM 1981 N N . ASP A 1 260 ? -26.323 -26.485 -0.940 1.00 86.31 260 ASP A N 1
ATOM 1982 C CA . ASP A 1 260 ? -25.523 -26.364 -2.168 1.00 86.31 260 ASP A CA 1
ATOM 1983 C C . ASP A 1 260 ? -24.899 -24.962 -2.369 1.00 86.31 260 ASP A C 1
ATOM 1985 O O . ASP A 1 260 ? -24.714 -24.485 -3.494 1.00 86.31 260 ASP A O 1
ATOM 1989 N N . CYS A 1 261 ? -24.574 -24.271 -1.271 1.00 94.88 261 CYS A N 1
ATOM 1990 C CA . CYS A 1 261 ? -23.854 -23.003 -1.307 1.00 94.88 261 CYS A CA 1
ATOM 1991 C C . CYS A 1 261 ? -22.360 -23.235 -1.584 1.00 94.88 261 CYS A C 1
ATOM 1993 O O . CYS A 1 261 ? -21.627 -23.753 -0.741 1.00 94.88 261 CYS A O 1
ATOM 1995 N N . ALA A 1 262 ? -21.887 -22.793 -2.750 1.00 93.00 262 ALA A N 1
ATOM 1996 C CA . ALA A 1 262 ? -20.489 -22.940 -3.153 1.00 93.00 262 ALA A CA 1
ATOM 1997 C C . ALA A 1 262 ? -19.514 -22.170 -2.243 1.00 93.00 262 ALA A C 1
ATOM 1999 O O . ALA A 1 262 ? -18.379 -22.604 -2.063 1.00 93.00 262 ALA A O 1
ATOM 2000 N N . VAL A 1 263 ? -19.957 -21.067 -1.630 1.00 92.50 263 VAL A N 1
ATOM 2001 C CA . VAL A 1 263 ? -19.154 -20.301 -0.662 1.00 92.50 263 VAL A CA 1
ATOM 2002 C C . VAL A 1 263 ? -19.002 -21.064 0.658 1.00 92.50 263 VAL A C 1
ATOM 2004 O O . VAL A 1 263 ? -17.895 -21.162 1.180 1.00 92.50 263 VAL A O 1
ATOM 2007 N N . VAL A 1 264 ? -20.082 -21.665 1.172 1.00 92.25 264 VAL A N 1
ATOM 2008 C CA . VAL A 1 264 ? -20.044 -22.491 2.396 1.00 92.25 264 VAL A CA 1
ATOM 2009 C C . VAL A 1 264 ? -19.208 -23.748 2.167 1.00 92.25 264 VAL A C 1
ATOM 2011 O O . VAL A 1 264 ? -18.328 -24.042 2.969 1.00 92.25 264 VAL A O 1
ATOM 2014 N N . ALA A 1 265 ? -19.384 -24.418 1.026 1.00 92.56 265 ALA A N 1
ATOM 2015 C CA . ALA A 1 265 ? -18.565 -25.570 0.658 1.00 92.56 265 ALA A CA 1
ATOM 2016 C C . ALA A 1 265 ? -17.069 -25.214 0.561 1.00 92.56 265 ALA A C 1
ATOM 2018 O O . ALA A 1 265 ? -16.215 -25.997 0.974 1.00 92.56 265 ALA A O 1
ATOM 2019 N N . ALA A 1 266 ? -16.734 -24.024 0.048 1.00 92.00 266 ALA A N 1
ATOM 2020 C CA . ALA A 1 266 ? -15.352 -23.558 -0.028 1.00 92.00 266 ALA A CA 1
ATOM 2021 C C . ALA A 1 266 ? -14.748 -23.236 1.350 1.00 92.00 266 ALA A C 1
ATOM 2023 O O . ALA A 1 266 ? -13.547 -23.449 1.530 1.00 92.00 266 ALA A O 1
ATOM 2024 N N . LEU A 1 267 ? -15.561 -22.755 2.299 1.00 90.50 267 LEU A N 1
ATOM 2025 C CA . LEU A 1 267 ? -15.166 -22.525 3.693 1.00 90.50 267 LEU A CA 1
ATOM 2026 C C . LEU A 1 267 ? -14.923 -23.848 4.427 1.00 90.50 267 LEU A C 1
ATOM 2028 O O . LEU A 1 267 ? -13.888 -24.015 5.064 1.00 90.50 267 LEU A O 1
ATOM 2032 N N . GLU A 1 268 ? -15.841 -24.807 4.297 1.00 90.94 268 GLU A N 1
ATOM 2033 C CA . GLU A 1 268 ? -15.714 -26.140 4.902 1.00 90.94 268 GLU A CA 1
ATOM 2034 C C . GLU A 1 268 ? -14.541 -26.932 4.307 1.00 90.94 268 GLU A C 1
ATOM 2036 O O . GLU A 1 268 ? -13.832 -27.636 5.024 1.00 90.94 268 GLU A O 1
ATOM 2041 N N . GLY A 1 269 ? -14.302 -26.782 3.001 1.00 88.12 269 GLY A N 1
ATOM 2042 C CA . GLY A 1 269 ? -13.180 -27.395 2.291 1.00 88.12 269 GLY A CA 1
ATOM 2043 C C . GLY A 1 269 ? -11.838 -26.673 2.459 1.00 88.12 269 GLY A C 1
ATOM 2044 O O . GLY A 1 269 ? -10.836 -27.142 1.924 1.00 88.12 269 GLY A O 1
ATOM 2045 N N . GLY A 1 270 ? -11.798 -25.528 3.153 1.00 86.75 270 GLY A N 1
ATOM 2046 C CA . GLY A 1 270 ? -10.576 -24.752 3.406 1.00 86.75 270 GLY A CA 1
ATOM 2047 C C . GLY A 1 270 ? -9.993 -24.013 2.193 1.00 86.75 270 GLY A C 1
ATOM 2048 O O . GLY A 1 270 ? -8.924 -23.418 2.292 1.00 86.75 270 GLY A O 1
ATOM 2049 N N . THR A 1 271 ? -10.678 -24.025 1.047 1.00 89.94 271 THR A N 1
ATOM 2050 C CA . THR A 1 271 ? -10.281 -23.271 -0.159 1.00 89.94 271 THR A CA 1
ATOM 2051 C C . THR A 1 271 ? -10.626 -21.783 -0.085 1.00 89.94 271 THR A C 1
ATOM 2053 O O . THR A 1 271 ? -10.064 -20.989 -0.836 1.00 89.94 271 THR A O 1
ATOM 2056 N N . LEU A 1 272 ? -11.530 -21.403 0.823 1.00 84.00 272 LEU A N 1
ATOM 2057 C CA . LEU A 1 272 ? -11.804 -20.024 1.205 1.00 84.00 272 LEU A CA 1
ATOM 2058 C C . LEU A 1 272 ? -11.528 -19.865 2.701 1.00 84.00 272 LEU A C 1
ATOM 2060 O O . LEU A 1 272 ? -12.019 -20.634 3.523 1.00 84.00 272 LEU A O 1
ATOM 2064 N N . GLU A 1 273 ? -10.739 -18.858 3.054 1.00 83.06 273 GLU A N 1
ATOM 2065 C CA . GLU A 1 273 ? -10.331 -18.611 4.434 1.00 83.06 273 GLU A CA 1
ATOM 2066 C C . GLU A 1 273 ? -11.444 -17.876 5.214 1.00 83.06 273 GLU A C 1
ATOM 2068 O O . GLU A 1 273 ? -12.088 -16.948 4.711 1.00 83.06 273 GLU A O 1
ATOM 2073 N N . ALA A 1 274 ? -11.713 -18.312 6.449 1.00 75.56 274 ALA A N 1
ATOM 2074 C CA . ALA A 1 274 ? -12.868 -17.850 7.223 1.00 75.56 274 ALA A CA 1
ATOM 2075 C C . ALA A 1 274 ? -12.776 -16.367 7.627 1.00 75.56 274 ALA A C 1
ATOM 2077 O O . ALA A 1 274 ? -13.796 -15.663 7.645 1.00 75.56 274 ALA A O 1
ATOM 2078 N N . SER A 1 275 ? -11.572 -15.857 7.912 1.00 68.31 275 SER A N 1
ATOM 2079 C CA . SER A 1 275 ? -11.374 -14.437 8.225 1.00 68.31 275 SER A CA 1
ATOM 2080 C C . SER A 1 275 ? -11.640 -13.546 7.002 1.00 68.31 275 SER A C 1
ATOM 2082 O O . SER A 1 275 ? -12.261 -12.479 7.117 1.00 68.31 275 SER A O 1
ATOM 2084 N N . ARG A 1 276 ? -11.300 -14.031 5.801 1.00 76.06 276 ARG A N 1
ATOM 2085 C CA . ARG A 1 276 ? -11.594 -13.370 4.524 1.00 76.06 276 ARG A CA 1
ATOM 2086 C C . ARG A 1 276 ? -13.096 -13.254 4.250 1.00 76.06 276 ARG A C 1
ATOM 2088 O O . ARG A 1 276 ? -13.577 -12.162 3.942 1.00 76.06 276 ARG A O 1
ATOM 2095 N N . PHE A 1 277 ? -13.862 -14.330 4.444 1.00 82.69 277 PHE A N 1
ATOM 2096 C CA . PHE A 1 277 ? -15.326 -14.285 4.310 1.00 82.69 277 PHE A CA 1
ATOM 2097 C C . PHE A 1 277 ? -15.993 -13.398 5.374 1.00 82.69 277 PHE A C 1
ATOM 2099 O O . PHE A 1 277 ? -16.956 -12.682 5.088 1.00 82.69 277 PHE A O 1
ATOM 2106 N N . THR A 1 278 ? -15.444 -13.367 6.590 1.00 75.44 278 THR A N 1
ATOM 2107 C CA . THR A 1 278 ? -15.912 -12.462 7.654 1.00 75.44 278 THR A CA 1
ATOM 2108 C C . THR A 1 278 ? -15.755 -10.995 7.246 1.00 75.44 278 THR A C 1
ATOM 2110 O O . THR A 1 278 ? -16.692 -10.206 7.400 1.00 75.44 278 THR A O 1
ATOM 2113 N N . SER A 1 279 ? -14.612 -10.643 6.652 1.00 67.12 279 SER A N 1
ATOM 2114 C CA . SER A 1 279 ? -14.345 -9.301 6.116 1.00 67.12 279 SER A CA 1
ATOM 2115 C C . SER A 1 279 ? -15.328 -8.914 5.005 1.00 67.12 279 SER A C 1
ATOM 2117 O O . SER A 1 279 ? -15.907 -7.827 5.053 1.00 67.12 279 SER A O 1
ATOM 2119 N N . TYR A 1 280 ? -15.599 -9.824 4.061 1.00 74.94 280 TYR A N 1
ATOM 2120 C CA . TYR A 1 280 ? -16.589 -9.623 2.995 1.00 74.94 280 TYR A CA 1
ATOM 2121 C C . TYR A 1 280 ? -17.986 -9.316 3.549 1.00 74.94 280 TYR A C 1
ATOM 2123 O O . TYR A 1 280 ? -18.612 -8.317 3.184 1.00 74.94 280 TYR A O 1
ATOM 2131 N N . ARG A 1 281 ? -18.464 -10.129 4.501 1.00 77.06 281 ARG A N 1
ATOM 2132 C CA . ARG A 1 281 ? -19.786 -9.947 5.117 1.00 77.06 281 ARG A CA 1
ATOM 2133 C C . ARG A 1 281 ? -19.898 -8.652 5.912 1.00 77.06 281 ARG A C 1
ATOM 2135 O O . ARG A 1 281 ? -20.959 -8.023 5.905 1.00 77.06 281 ARG A O 1
ATOM 2142 N N . LYS A 1 282 ? -18.838 -8.271 6.626 1.00 65.50 282 LYS A N 1
ATOM 2143 C CA . LYS A 1 282 ? -18.793 -7.009 7.369 1.00 65.50 282 LYS A CA 1
ATOM 2144 C C . LYS A 1 282 ? -18.936 -5.831 6.406 1.00 65.50 282 LYS A C 1
ATOM 2146 O O . LYS A 1 282 ? -19.840 -5.015 6.582 1.00 65.50 282 LYS A O 1
ATOM 2151 N N . LEU A 1 283 ? -18.145 -5.819 5.334 1.00 57.09 283 LEU A N 1
ATOM 2152 C CA . LEU A 1 283 ? -18.172 -4.738 4.356 1.00 57.09 283 LEU A CA 1
ATOM 2153 C C . LEU A 1 283 ? -19.514 -4.662 3.610 1.00 57.09 283 LEU A C 1
ATOM 2155 O O . LEU A 1 283 ? -20.068 -3.576 3.476 1.00 57.09 283 LEU A O 1
ATOM 2159 N N . GLN A 1 284 ? -20.124 -5.793 3.232 1.00 64.06 284 GLN A N 1
ATOM 2160 C CA . GLN A 1 284 ? -21.483 -5.808 2.664 1.00 64.06 284 GLN A CA 1
ATOM 2161 C C . GLN A 1 284 ? -22.526 -5.135 3.571 1.00 64.06 284 GLN A C 1
ATOM 2163 O O . GLN A 1 284 ? -23.407 -4.420 3.087 1.00 64.06 284 GLN A O 1
ATOM 2168 N N . ARG A 1 285 ? -22.462 -5.366 4.889 1.00 66.00 285 ARG A N 1
ATOM 2169 C CA . ARG A 1 285 ? -23.396 -4.758 5.853 1.00 66.00 285 ARG A CA 1
ATOM 2170 C C . ARG A 1 285 ? -23.178 -3.252 5.966 1.00 66.00 285 ARG A C 1
ATOM 2172 O O . ARG A 1 285 ? -24.152 -2.503 6.010 1.00 66.00 285 ARG A O 1
ATOM 2179 N N . GLU A 1 286 ? -21.923 -2.820 5.990 1.00 54.12 286 GLU A N 1
ATOM 2180 C CA . GLU A 1 286 ? -21.554 -1.405 6.053 1.00 54.12 286 GLU A CA 1
ATOM 2181 C C . GLU A 1 286 ? -21.984 -0.654 4.785 1.00 54.12 286 GLU A C 1
ATOM 2183 O O . GLU A 1 286 ? -22.613 0.400 4.888 1.00 54.12 286 GLU A O 1
ATOM 2188 N N . LEU A 1 287 ? -21.760 -1.234 3.601 1.00 51.50 287 LEU A N 1
ATOM 2189 C CA . LEU A 1 287 ? -22.205 -0.676 2.319 1.00 51.50 287 LEU A CA 1
ATOM 2190 C C . LEU A 1 287 ? -23.728 -0.509 2.265 1.00 51.50 287 LEU A C 1
ATOM 2192 O O . LEU A 1 287 ? -24.212 0.588 1.989 1.00 51.50 287 LEU A O 1
ATOM 2196 N N . ARG A 1 288 ? -24.492 -1.545 2.641 1.00 60.03 288 ARG A N 1
ATOM 2197 C CA . ARG A 1 288 ? -25.963 -1.459 2.715 1.00 60.03 288 ARG A CA 1
ATOM 2198 C C . ARG A 1 288 ? -26.426 -0.388 3.702 1.00 60.03 288 ARG A C 1
ATOM 2200 O O . ARG A 1 288 ? -27.399 0.318 3.448 1.00 60.03 288 ARG A O 1
ATOM 2207 N N . ALA A 1 289 ? -25.737 -0.233 4.834 1.00 54.53 289 ALA A N 1
ATOM 2208 C CA . ALA A 1 289 ? -26.057 0.807 5.809 1.00 54.53 289 ALA A CA 1
ATOM 2209 C C . ALA A 1 289 ? -25.776 2.224 5.273 1.00 54.53 289 ALA A C 1
ATOM 2211 O O . ALA A 1 289 ? -26.479 3.170 5.642 1.00 54.53 289 ALA A O 1
ATOM 2212 N N . ILE A 1 290 ? -24.767 2.382 4.413 1.00 46.22 290 ILE A N 1
ATOM 2213 C CA . ILE A 1 290 ? -24.443 3.641 3.734 1.00 46.22 290 ILE A CA 1
ATOM 2214 C C . ILE A 1 290 ? -25.481 3.950 2.648 1.00 46.22 290 ILE A C 1
ATOM 2216 O O . ILE A 1 290 ? -26.003 5.064 2.638 1.00 46.22 290 ILE A O 1
ATOM 2220 N N . GLU A 1 291 ? -25.843 2.976 1.808 1.00 49.97 291 GLU A N 1
ATOM 2221 C CA . GLU A 1 291 ? -26.878 3.115 0.769 1.00 49.97 291 GLU A CA 1
ATOM 2222 C C . GLU A 1 291 ? -28.230 3.514 1.370 1.00 49.97 291 GLU A C 1
ATOM 2224 O O . GLU A 1 291 ? -28.825 4.507 0.956 1.00 49.97 291 GLU A O 1
ATOM 2229 N N . LEU A 1 292 ? -28.664 2.843 2.443 1.00 52.22 292 LEU A N 1
ATOM 2230 C CA . LEU A 1 292 ? -29.904 3.187 3.147 1.00 52.22 292 LEU A CA 1
ATOM 2231 C C . LEU A 1 292 ? -29.881 4.618 3.713 1.00 52.22 292 LEU A C 1
ATOM 2233 O O . LEU A 1 292 ? -30.891 5.323 3.686 1.00 52.22 292 LEU A O 1
ATOM 2237 N N . LYS A 1 293 ? -28.731 5.090 4.213 1.00 48.28 293 LYS A N 1
ATOM 2238 C CA . LYS A 1 293 ? -28.574 6.472 4.707 1.00 48.28 293 LYS A CA 1
ATOM 2239 C C . LYS A 1 293 ? -28.513 7.492 3.566 1.00 48.28 293 LYS A C 1
ATOM 2241 O O . LYS A 1 293 ? -28.970 8.624 3.753 1.00 48.28 293 LYS A O 1
ATOM 2246 N N . ALA A 1 294 ? -27.959 7.120 2.414 1.00 39.62 294 ALA A N 1
ATOM 2247 C CA . ALA A 1 294 ? -27.928 7.945 1.212 1.00 39.62 294 ALA A CA 1
ATOM 2248 C C . ALA A 1 294 ? -29.338 8.110 0.626 1.00 39.62 294 ALA A C 1
ATOM 2250 O O . ALA A 1 294 ? -29.768 9.243 0.414 1.00 39.62 294 ALA A O 1
ATOM 2251 N N . ASP A 1 295 ? -30.110 7.028 0.515 1.00 39.88 295 ASP A N 1
ATOM 2252 C CA . ASP A 1 295 ? -31.501 7.043 0.045 1.00 39.88 295 ASP A CA 1
ATOM 2253 C C . ASP A 1 295 ? -32.422 7.879 0.941 1.00 39.88 295 ASP A C 1
ATOM 2255 O O . ASP A 1 295 ? -33.262 8.642 0.457 1.00 39.88 295 ASP A O 1
ATOM 2259 N N . VAL A 1 296 ? -32.238 7.809 2.263 1.00 41.00 296 VAL A N 1
ATOM 2260 C CA . VAL A 1 296 ? -32.978 8.648 3.222 1.00 41.00 296 VAL A CA 1
ATOM 2261 C C . VAL A 1 296 ? -32.624 10.134 3.065 1.00 41.00 296 VAL A C 1
ATOM 2263 O O . VAL A 1 296 ? -33.491 10.996 3.224 1.00 41.00 296 VAL A O 1
ATOM 2266 N N . ARG A 1 297 ? -31.369 10.464 2.732 1.00 38.09 297 ARG A N 1
ATOM 2267 C CA . ARG A 1 297 ? -30.932 11.847 2.462 1.00 38.09 297 ARG A CA 1
ATOM 2268 C C . ARG A 1 297 ? -31.424 12.365 1.112 1.00 38.09 297 ARG A C 1
ATOM 2270 O O . ARG A 1 297 ? -31.748 13.547 1.025 1.00 38.09 297 ARG A O 1
ATOM 2277 N N . VAL A 1 298 ? -31.505 11.507 0.096 1.00 35.22 298 VAL A N 1
ATOM 2278 C CA . VAL A 1 298 ? -32.067 11.842 -1.220 1.00 35.22 298 VAL A CA 1
ATOM 2279 C C . VAL A 1 298 ? -33.571 12.087 -1.092 1.00 35.22 298 VAL A C 1
ATOM 2281 O O . VAL A 1 298 ? -34.030 13.167 -1.447 1.00 35.22 298 VAL A O 1
ATOM 2284 N N . LYS A 1 299 ? -34.326 11.194 -0.435 1.00 39.69 299 LYS A N 1
ATOM 2285 C CA . LYS A 1 299 ? -35.774 11.375 -0.201 1.00 39.69 299 LYS A CA 1
ATOM 2286 C C . LYS A 1 299 ? -36.128 12.624 0.617 1.00 39.69 299 LYS A C 1
ATOM 2288 O O . LYS A 1 299 ? -37.184 13.199 0.393 1.00 39.69 299 LYS A O 1
ATOM 2293 N N . ARG A 1 300 ? -35.254 13.079 1.525 1.00 42.81 300 ARG A N 1
ATOM 2294 C CA . ARG A 1 300 ? -35.427 14.334 2.295 1.00 42.81 300 ARG A CA 1
ATOM 2295 C C . ARG A 1 300 ? -35.085 15.615 1.528 1.00 42.81 300 ARG A C 1
ATOM 2297 O O . ARG A 1 300 ? -35.368 16.694 2.028 1.00 42.81 300 ARG A O 1
ATOM 2304 N N . ARG A 1 301 ? -34.416 15.517 0.378 1.00 39.66 301 ARG A N 1
ATOM 2305 C CA . ARG A 1 301 ? -34.117 16.658 -0.507 1.00 39.66 301 ARG A CA 1
ATOM 2306 C C . ARG A 1 301 ? -35.125 16.795 -1.649 1.00 39.66 301 ARG A C 1
ATOM 2308 O O . ARG A 1 301 ? -35.146 17.830 -2.304 1.00 39.66 301 ARG A O 1
ATOM 2315 N N . SER A 1 302 ? -35.914 15.751 -1.894 1.00 40.62 302 SER A N 1
ATOM 2316 C CA . SER A 1 302 ? -36.907 15.665 -2.970 1.00 40.62 302 SER A CA 1
ATOM 2317 C C . SER A 1 302 ? -38.351 15.914 -2.511 1.00 40.62 302 SER A C 1
ATOM 2319 O O . SER A 1 302 ? -39.258 15.786 -3.329 1.00 40.62 302 SER A O 1
ATOM 2321 N N . GLY A 1 303 ? -38.572 16.231 -1.232 1.00 35.97 303 GLY A N 1
ATOM 2322 C CA . GLY A 1 303 ? -39.868 16.604 -0.655 1.00 35.97 303 GLY A CA 1
ATOM 2323 C C . GLY A 1 303 ? -39.712 17.807 0.254 1.00 35.97 303 GLY A C 1
ATOM 2324 O O . GLY A 1 303 ? -40.688 18.577 0.349 1.00 35.97 303 GLY A O 1
#

Foldseek 3Di:
DDPQQVVLVVLLVDDPLQVVQVVVVVDPLWFKWFFFWDPPQWTFTHGSPDTDTEGEDPVCVVVVPDEHGWIFIWRDDPVHIYTDGTGDFQFFQWADDPDDDDDIDTHYTNAAEDEAEDEPDPRDDLVVVLVVCVRCVLRNHAYAYEYEPCLPDPCVVVVVSCCVRPVPHHYYYPLVVVCVQAVHNPDDDDDDDDDDDDDDPDDIWGWDATVVGDIDIDDPDPPDGDDDDDPVSLCVSPVVLVVQQVQAPDVPDPLDDDPRRSNVVCPVVVVDPPVSVVVSNVVVVVRVVVVVVVVVVVVVVVD

Mean predicted aligned error: 15.38 Å